Protein AF-Q24G74-F1 (afdb_monomer)

Nearest PDB structures (foldseek):
  7uac-assembly1_H  TM=5.825E-01  e=4.428E-05  Homo sapiens
  6za2-assembly1_A  TM=5.708E-01  e=9.967E-05  Porphyromonas gingivalis ATCC 332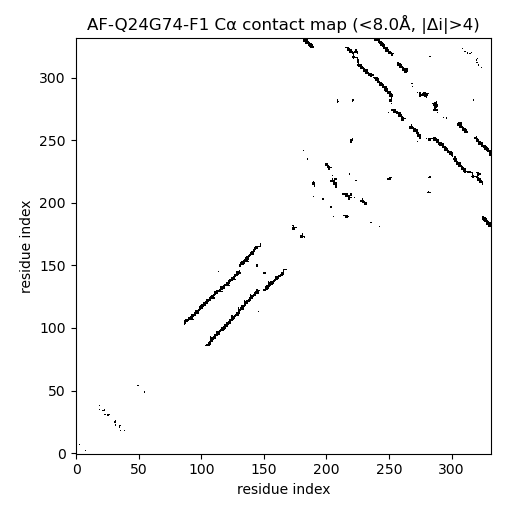77
  6za2-assembly1_B  TM=5.307E-01  e=8.945E-05  Porphyromonas gingivalis ATCC 33277
  3p6b-assembly1_B-2  TM=4.915E-01  e=1.752E-03  Acetivibrio thermocellus
  1yud-assembly5_I  TM=2.437E-01  e=6.033E-01  Shewanella oneidensis MR-1

Structure (mmCIF, N/CA/C/O backbone):
data_AF-Q24G74-F1
#
_entry.id   AF-Q24G74-F1
#
loop_
_atom_site.group_PDB
_atom_site.id
_atom_site.type_symbol
_atom_site.label_atom_id
_atom_site.label_alt_id
_atom_site.label_comp_id
_atom_site.label_asym_id
_atom_site.label_entity_id
_atom_site.label_seq_id
_atom_site.pdbx_PDB_ins_code
_atom_site.Cartn_x
_atom_site.Cartn_y
_atom_site.Cartn_z
_atom_site.occupancy
_atom_site.B_iso_or_equiv
_atom_site.auth_seq_id
_atom_site.auth_comp_id
_atom_site.auth_asym_id
_atom_site.auth_atom_id
_atom_site.pdbx_PDB_model_num
ATOM 1 N N . MET A 1 1 ? -58.619 42.180 44.800 1.00 41.00 1 MET A N 1
ATOM 2 C CA . MET A 1 1 ? -59.204 40.926 45.326 1.00 41.00 1 MET A CA 1
ATOM 3 C C . MET A 1 1 ? -58.459 40.565 46.615 1.00 41.00 1 MET A C 1
ATOM 5 O O . MET A 1 1 ? -57.274 40.269 46.543 1.00 41.00 1 MET A O 1
ATOM 9 N N . LYS A 1 2 ? -59.066 40.722 47.804 1.00 37.75 2 LYS A N 1
ATOM 10 C CA . LYS A 1 2 ? -58.406 40.397 49.087 1.00 37.75 2 LYS A CA 1
ATOM 11 C C . LYS A 1 2 ? -58.448 38.880 49.286 1.00 37.75 2 LYS A C 1
ATOM 13 O O . LYS A 1 2 ? -59.436 38.355 49.786 1.00 37.75 2 LYS A O 1
ATOM 18 N N . ILE A 1 3 ? -57.398 38.179 48.870 1.00 43.03 3 ILE A N 1
ATOM 19 C CA . ILE A 1 3 ? -57.214 36.773 49.238 1.00 43.03 3 ILE A CA 1
ATOM 20 C C . ILE A 1 3 ? -56.900 36.759 50.736 1.00 43.03 3 ILE A C 1
ATOM 22 O O . ILE A 1 3 ? -55.937 37.390 51.173 1.00 43.03 3 ILE A O 1
ATOM 26 N N . SER A 1 4 ? -57.750 36.118 51.542 1.00 52.22 4 SER A N 1
ATOM 27 C CA . SER A 1 4 ? -57.530 36.055 52.989 1.00 52.22 4 SER A CA 1
ATOM 28 C C . SER A 1 4 ? -56.235 35.295 53.279 1.00 52.22 4 SER A C 1
ATOM 30 O O . SER A 1 4 ? -55.914 34.310 52.612 1.00 52.22 4 SER A O 1
ATOM 32 N N . THR A 1 5 ? -55.494 35.720 54.299 1.00 52.84 5 THR A N 1
ATOM 33 C CA . THR A 1 5 ? -54.222 35.111 54.730 1.00 52.84 5 THR A CA 1
ATOM 34 C C . THR A 1 5 ? -54.354 33.602 54.991 1.00 52.84 5 THR A C 1
ATOM 36 O O . THR A 1 5 ? -53.415 32.839 54.780 1.00 52.84 5 THR A O 1
ATOM 39 N N . ILE A 1 6 ? -55.558 33.159 55.369 1.00 50.94 6 ILE A N 1
ATOM 40 C CA . ILE A 1 6 ? -55.930 31.754 55.577 1.00 50.94 6 ILE A CA 1
ATOM 41 C C . ILE A 1 6 ? -55.891 30.955 54.263 1.00 50.94 6 ILE A C 1
ATOM 43 O O . ILE A 1 6 ? -55.505 29.789 54.259 1.00 50.94 6 ILE A O 1
ATOM 47 N N . THR A 1 7 ? -56.247 31.573 53.138 1.00 61.41 7 THR A N 1
ATOM 48 C CA . THR A 1 7 ? -56.260 30.922 51.819 1.00 61.41 7 THR A CA 1
ATOM 49 C C . THR A 1 7 ? -54.838 30.661 51.321 1.00 61.41 7 THR A C 1
ATOM 51 O O . THR A 1 7 ? -54.554 29.582 50.812 1.00 61.41 7 THR A O 1
ATOM 54 N N . ILE A 1 8 ? -53.913 31.596 51.557 1.00 60.81 8 ILE A N 1
ATOM 55 C CA . ILE A 1 8 ? -52.496 31.436 51.196 1.00 60.81 8 ILE A CA 1
ATOM 56 C C . ILE A 1 8 ? -51.848 30.331 52.039 1.00 60.81 8 ILE A C 1
ATOM 58 O O . ILE A 1 8 ? -51.192 29.450 51.491 1.00 60.81 8 ILE A O 1
ATOM 62 N N . ALA A 1 9 ? -52.094 30.308 53.354 1.00 59.25 9 ALA A N 1
ATOM 63 C CA . ALA A 1 9 ? -51.579 29.252 54.228 1.00 59.25 9 ALA A CA 1
ATOM 64 C C . ALA A 1 9 ? -52.077 27.854 53.813 1.00 59.25 9 ALA A C 1
ATOM 66 O O . ALA A 1 9 ? -51.295 26.906 53.777 1.00 59.25 9 ALA A O 1
ATOM 67 N N . LYS A 1 10 ? -53.354 27.731 53.421 1.00 63.25 10 LYS A N 1
ATOM 68 C CA . LYS A 1 10 ? -53.912 26.474 52.900 1.00 63.25 10 LYS A CA 1
ATOM 69 C C . LYS A 1 10 ? -53.259 26.042 51.583 1.00 63.25 10 LYS A C 1
ATOM 71 O O . LYS A 1 10 ? -52.974 24.860 51.432 1.00 63.25 10 LYS A O 1
ATOM 76 N N . ILE A 1 11 ? -52.966 26.974 50.673 1.00 67.88 11 ILE A N 1
ATOM 77 C CA . ILE A 1 11 ? -52.260 26.683 49.411 1.00 67.88 11 ILE A CA 1
ATOM 78 C C . ILE A 1 11 ? -50.831 26.186 49.678 1.00 67.88 11 ILE A C 1
ATOM 80 O O . ILE A 1 11 ? -50.402 25.214 49.061 1.00 67.88 11 ILE A O 1
ATOM 84 N N . PHE A 1 12 ? -50.115 26.784 50.636 1.00 68.31 12 PHE A N 1
ATOM 85 C CA . PHE A 1 12 ? -48.771 26.332 51.017 1.00 68.31 12 PHE A CA 1
ATOM 86 C C . PHE A 1 12 ? -48.769 24.925 51.623 1.00 68.31 12 PHE A C 1
ATOM 88 O O . PHE A 1 12 ? -47.923 24.108 51.263 1.00 68.31 12 PHE A O 1
ATOM 95 N N . VAL A 1 13 ? -49.733 24.618 52.496 1.00 67.19 13 VAL A N 1
ATOM 96 C CA . VAL A 1 13 ? -49.888 23.269 53.062 1.00 67.19 13 VAL A CA 1
ATOM 97 C C . VAL A 1 13 ? -50.219 22.255 51.962 1.00 67.19 13 VAL A C 1
ATOM 99 O O . VAL A 1 13 ? -49.629 21.178 51.931 1.00 67.19 13 VAL A O 1
ATOM 102 N N . LEU A 1 14 ? -51.089 22.616 51.012 1.00 62.00 14 LEU A N 1
ATOM 103 C CA . LEU A 1 14 ? -51.445 21.753 49.884 1.00 62.00 14 LEU A CA 1
ATOM 104 C C . LEU A 1 14 ? -50.245 21.477 48.961 1.00 62.00 14 LEU A C 1
ATOM 106 O O . LEU A 1 14 ? -50.027 20.337 48.560 1.00 62.00 14 LEU A O 1
ATOM 110 N N . LEU A 1 15 ? -49.434 22.498 48.664 1.00 67.44 15 LEU A N 1
ATOM 111 C CA . LEU A 1 15 ? -48.213 22.365 47.861 1.00 67.44 15 LEU A CA 1
ATOM 112 C C . LEU A 1 15 ? -47.154 21.506 48.563 1.00 67.44 15 LEU A C 1
ATOM 114 O O . LEU A 1 15 ? -46.528 20.667 47.919 1.00 67.44 15 LEU A O 1
ATOM 118 N N . ALA A 1 16 ? -46.989 21.652 49.880 1.00 66.44 16 ALA A N 1
ATOM 119 C CA . ALA A 1 16 ? -46.079 20.812 50.659 1.00 66.44 16 ALA A CA 1
ATOM 120 C C . ALA A 1 16 ? -46.517 19.333 50.655 1.00 66.44 16 ALA A C 1
ATOM 122 O O . ALA A 1 16 ? -45.689 18.446 50.445 1.00 66.44 16 ALA A O 1
ATOM 123 N N . LEU A 1 17 ? -47.821 19.067 50.798 1.00 59.88 17 LEU A N 1
ATOM 124 C CA . LEU A 1 17 ? -48.404 17.722 50.693 1.00 59.88 17 LEU A CA 1
ATOM 125 C C . LEU A 1 17 ? -48.253 17.121 49.284 1.00 59.88 17 LEU A C 1
ATOM 127 O O . LEU A 1 17 ? -47.935 15.937 49.149 1.00 59.88 17 LEU A O 1
ATOM 131 N N . LEU A 1 18 ? -48.414 17.925 48.230 1.00 58.16 18 LEU A N 1
ATOM 132 C CA . LEU A 1 18 ? -48.197 17.503 46.839 1.00 58.16 18 LEU A CA 1
ATOM 133 C C . LEU A 1 18 ? -46.723 17.191 46.542 1.00 58.16 18 LEU A C 1
ATOM 135 O O . LEU A 1 18 ? -46.426 16.250 45.806 1.00 58.16 18 LEU A O 1
ATOM 139 N N . CYS A 1 19 ? -45.786 17.932 47.136 1.00 62.97 19 CYS A N 1
ATOM 140 C CA . CYS A 1 19 ? -44.362 17.607 47.054 1.00 62.97 19 CYS A CA 1
ATOM 141 C C . CYS A 1 19 ? -44.048 16.289 47.776 1.00 62.97 19 CYS A C 1
ATOM 143 O O . CYS A 1 19 ? -43.330 15.450 47.235 1.00 62.97 19 CYS A O 1
ATOM 145 N N . PHE A 1 20 ? -44.620 16.066 48.963 1.00 58.34 20 PHE A N 1
ATOM 146 C CA . PHE A 1 20 ? -44.353 14.863 49.757 1.00 58.34 20 PHE A CA 1
ATOM 147 C C . PHE A 1 20 ? -44.894 13.584 49.095 1.00 58.34 20 PHE A C 1
ATOM 149 O O . PHE A 1 20 ? -44.197 12.571 49.010 1.00 58.34 20 PHE A O 1
ATOM 156 N N . THR A 1 21 ? -46.110 13.641 48.547 1.00 57.66 21 THR A N 1
ATOM 157 C CA . THR A 1 21 ? -46.748 12.512 47.844 1.00 57.66 21 THR A CA 1
ATOM 158 C C . THR A 1 21 ? -46.028 12.149 46.541 1.00 57.66 21 THR A C 1
ATOM 160 O O . THR A 1 21 ? -45.791 10.970 46.275 1.00 57.66 21 THR A O 1
ATOM 163 N N . ASN A 1 22 ? -45.572 13.141 45.768 1.00 56.34 22 ASN A N 1
ATOM 164 C CA . ASN A 1 22 ? -44.796 12.899 44.545 1.00 56.34 22 ASN A CA 1
ATOM 165 C C . ASN A 1 22 ? -43.424 12.256 44.801 1.00 56.34 22 ASN A C 1
ATOM 167 O O . ASN A 1 22 ? -42.925 11.510 43.952 1.00 56.34 22 ASN A O 1
ATOM 171 N N . VAL A 1 23 ? -42.819 12.520 45.962 1.00 58.00 23 VAL A N 1
ATOM 172 C CA . VAL A 1 23 ? -41.551 11.904 46.380 1.00 58.00 23 VAL A CA 1
ATOM 173 C C . VAL A 1 23 ? -41.766 10.458 46.835 1.00 58.00 23 VAL A C 1
ATOM 175 O O . VAL A 1 23 ? -40.945 9.593 46.529 1.00 58.00 23 VAL A O 1
ATOM 178 N N . GLN A 1 24 ? -42.880 10.146 47.504 1.00 55.91 24 GLN A N 1
ATOM 179 C CA . GLN A 1 24 ? -43.191 8.765 47.893 1.00 55.91 24 GLN A CA 1
ATOM 180 C C . GLN A 1 24 ? -43.504 7.853 46.694 1.00 55.91 24 GLN A C 1
ATOM 182 O O . GLN A 1 24 ? -43.168 6.672 46.741 1.00 55.91 24 GLN A O 1
ATOM 187 N N . ALA A 1 25 ? -44.045 8.398 45.599 1.00 51.50 25 ALA A N 1
ATOM 188 C CA . ALA A 1 25 ? -44.417 7.641 44.399 1.00 51.50 25 ALA A CA 1
ATOM 189 C C . ALA A 1 25 ? -43.244 7.228 43.478 1.00 51.50 25 ALA A C 1
ATOM 191 O O . ALA A 1 25 ? -43.459 6.549 42.475 1.00 51.50 25 ALA A O 1
ATOM 192 N N . ALA A 1 26 ? -42.002 7.643 43.750 1.00 61.38 26 ALA A N 1
ATOM 193 C CA . ALA A 1 26 ? -40.854 7.266 42.920 1.00 61.38 26 ALA A CA 1
ATOM 194 C C . ALA A 1 26 ? -40.267 5.903 43.329 1.00 61.38 26 ALA A C 1
ATOM 196 O O . ALA A 1 26 ? -39.992 5.655 44.503 1.00 61.38 26 ALA A O 1
ATOM 197 N N . GLN A 1 27 ? -40.040 5.034 42.339 1.00 46.53 27 GLN A N 1
ATOM 198 C CA . GLN A 1 27 ? -39.673 3.629 42.551 1.00 46.53 27 GLN A CA 1
ATOM 199 C C . GLN A 1 27 ? -38.180 3.407 42.838 1.00 46.53 27 GLN A C 1
ATOM 201 O O . GLN A 1 27 ? -37.820 2.346 43.340 1.00 46.53 27 GLN A O 1
ATOM 206 N N . ASN A 1 28 ? -37.303 4.391 42.582 1.00 57.53 28 ASN A N 1
ATOM 207 C CA . ASN A 1 28 ? -35.888 4.290 42.954 1.00 57.53 28 ASN A CA 1
ATOM 208 C C . ASN A 1 28 ? -35.321 5.572 43.610 1.00 57.53 28 ASN A C 1
ATOM 210 O O . ASN A 1 28 ? -35.870 6.665 43.422 1.00 57.53 28 ASN A O 1
ATOM 214 N N . PRO A 1 29 ? -34.204 5.460 44.359 1.00 50.78 29 PRO A N 1
ATOM 215 C CA . PRO A 1 29 ? -33.606 6.578 45.096 1.00 50.78 29 PRO A CA 1
ATOM 216 C C . PRO A 1 29 ? -33.174 7.763 44.216 1.00 50.78 29 PRO A C 1
ATOM 218 O O . PRO A 1 29 ? -33.344 8.916 44.605 1.00 50.78 29 PRO A O 1
ATOM 221 N N . SER A 1 30 ? -32.667 7.507 43.007 1.00 47.16 30 SER A N 1
ATOM 222 C CA . SER A 1 30 ? -32.235 8.552 42.067 1.00 47.16 30 SER A CA 1
ATOM 223 C C . SER A 1 30 ? -33.418 9.348 41.502 1.00 47.16 30 SER A C 1
ATOM 225 O O . SER A 1 30 ? -33.344 10.568 41.371 1.00 47.16 30 SER A O 1
ATOM 227 N N . GLN A 1 31 ? -34.544 8.686 41.222 1.00 53.19 31 GLN A N 1
ATOM 228 C CA . GLN A 1 31 ? -35.784 9.346 40.809 1.00 53.19 31 GLN A CA 1
ATOM 229 C C . GLN A 1 31 ? -36.401 10.165 41.950 1.00 53.19 31 GLN A C 1
ATOM 231 O O . GLN A 1 31 ? -36.915 11.254 41.689 1.00 53.19 31 GLN A O 1
ATOM 236 N N . LYS A 1 32 ? -36.312 9.689 43.204 1.00 56.53 32 LYS A N 1
ATOM 237 C CA . LYS A 1 32 ? -36.714 10.465 44.392 1.00 56.53 32 LYS A CA 1
ATOM 238 C C . LYS A 1 32 ? -35.914 11.762 44.506 1.00 56.53 32 LYS A C 1
ATOM 240 O O . LYS A 1 32 ? -36.516 12.819 44.652 1.00 56.53 32 LYS A O 1
ATOM 245 N N . LEU A 1 33 ? -34.589 11.691 44.361 1.00 52.56 33 LEU A N 1
ATOM 246 C CA . LEU A 1 33 ? -33.685 12.847 44.421 1.00 52.56 33 LEU A CA 1
ATOM 247 C C . LEU A 1 33 ? -33.948 13.876 43.313 1.00 52.56 33 LEU A C 1
ATOM 249 O O . LEU A 1 33 ? -34.069 15.067 43.598 1.00 52.56 33 LEU A O 1
ATOM 253 N N . ASN A 1 34 ? -34.109 13.432 42.063 1.00 56.09 34 ASN A N 1
ATOM 254 C CA . ASN A 1 34 ? -34.370 14.343 40.944 1.00 56.09 34 ASN A CA 1
ATOM 255 C C . ASN A 1 34 ? -35.741 15.028 41.058 1.00 56.09 34 ASN A C 1
ATOM 257 O O . ASN A 1 34 ? -35.843 16.235 40.831 1.00 56.09 34 ASN A O 1
ATOM 261 N N . LYS A 1 35 ? -36.788 14.290 41.462 1.00 63.91 35 LYS A N 1
ATOM 262 C CA . LYS A 1 35 ? -38.117 14.877 41.707 1.00 63.91 35 LYS A CA 1
ATOM 263 C C . LYS A 1 35 ? -38.095 15.853 42.884 1.00 63.91 35 LYS A C 1
ATOM 265 O O . LYS A 1 35 ? -38.650 16.942 42.768 1.00 63.91 35 LYS A O 1
ATOM 270 N N . LEU A 1 36 ? -37.401 15.510 43.970 1.00 63.53 36 LEU A N 1
ATOM 271 C CA . LEU A 1 36 ? -37.249 16.379 45.137 1.00 63.53 36 LEU A CA 1
ATOM 272 C C . LEU A 1 36 ? -36.523 17.687 44.773 1.00 63.53 36 LEU A C 1
ATOM 274 O O . LEU A 1 36 ? -36.990 18.764 45.133 1.00 63.53 36 LEU A O 1
ATOM 278 N N . SER A 1 37 ? -35.443 17.615 43.986 1.00 65.75 37 SER A N 1
ATOM 279 C CA . SER A 1 37 ? -34.700 18.797 43.520 1.00 65.75 37 SER A CA 1
ATOM 280 C C . SER A 1 37 ? -35.557 19.731 42.655 1.00 65.75 37 SER A C 1
ATOM 282 O O . SER A 1 37 ? -35.556 20.947 42.863 1.00 65.75 37 SER A O 1
ATOM 284 N N . GLY A 1 38 ? -36.336 19.174 41.719 1.00 68.06 38 GLY A N 1
ATOM 285 C CA . GLY A 1 38 ? -37.254 19.949 40.878 1.00 68.06 38 GLY A CA 1
ATOM 286 C C . GLY A 1 38 ? -38.351 20.644 41.689 1.00 68.06 38 GLY A C 1
ATOM 287 O O . GLY A 1 38 ? -38.583 21.842 41.523 1.00 68.06 38 GLY A O 1
ATOM 288 N N . SER A 1 39 ? -38.971 19.918 42.623 1.00 67.19 39 SER A N 1
ATOM 289 C CA . SER A 1 39 ? -40.001 20.454 43.517 1.00 67.19 39 SER A CA 1
ATOM 290 C C . SER A 1 39 ? -39.470 21.556 44.440 1.00 67.19 39 SER A C 1
ATOM 292 O O . SER A 1 39 ? -40.145 22.568 44.620 1.00 67.19 39 SER A O 1
ATOM 294 N N . ILE A 1 40 ? -38.252 21.413 44.975 1.00 67.00 40 ILE A N 1
ATOM 295 C CA . ILE A 1 40 ? -37.616 22.438 45.819 1.00 67.00 40 ILE A CA 1
ATOM 296 C C . ILE A 1 40 ? -37.324 23.711 45.014 1.00 67.00 40 ILE A C 1
ATOM 298 O O . ILE A 1 40 ? -37.613 24.809 45.490 1.00 67.00 40 ILE A O 1
ATOM 302 N N . LYS A 1 41 ? -36.811 23.590 43.780 1.00 69.81 41 LYS A N 1
ATOM 303 C CA . LYS A 1 41 ? -36.561 24.752 42.906 1.00 69.81 41 LYS A CA 1
ATOM 304 C C . LYS A 1 41 ? -37.850 25.500 42.564 1.00 69.81 41 LYS A C 1
ATOM 306 O O . LYS A 1 41 ? -37.879 26.724 42.658 1.00 69.81 41 LYS A O 1
ATOM 311 N N . ALA A 1 42 ? -38.920 24.779 42.225 1.00 67.25 42 ALA A N 1
ATOM 312 C CA . ALA A 1 42 ? -40.220 25.386 41.941 1.00 67.25 42 ALA A CA 1
ATOM 313 C C . ALA A 1 42 ? -40.790 26.114 43.172 1.00 67.25 42 ALA A C 1
ATOM 315 O O . ALA A 1 42 ? -41.265 27.244 43.061 1.00 67.25 42 ALA A O 1
ATOM 316 N N . LEU A 1 43 ? -40.677 25.508 44.359 1.00 68.62 43 LEU A N 1
ATOM 317 C CA . LEU A 1 43 ? -41.127 26.123 45.608 1.00 68.62 43 LEU A CA 1
ATOM 318 C C . LEU A 1 43 ? -40.318 27.386 45.948 1.00 68.62 43 LEU A C 1
ATOM 320 O O . LEU A 1 43 ? -40.891 28.387 46.370 1.00 68.62 43 LEU A O 1
ATOM 324 N N . ALA A 1 44 ? -39.000 27.364 45.728 1.00 66.88 44 ALA A N 1
ATOM 325 C CA . ALA A 1 44 ? -38.124 28.508 45.967 1.00 66.88 44 ALA A CA 1
ATOM 326 C C . ALA A 1 44 ? -38.470 29.708 45.068 1.00 66.88 44 ALA A C 1
ATOM 328 O O . ALA A 1 44 ? -38.476 30.839 45.550 1.00 66.88 44 ALA A O 1
ATOM 329 N N . ILE A 1 45 ? -38.818 29.468 43.797 1.00 69.69 45 ILE A N 1
ATOM 330 C CA . ILE A 1 45 ? -39.269 30.516 42.866 1.00 69.69 45 ILE A CA 1
ATOM 331 C C . ILE A 1 45 ? -40.589 31.128 43.348 1.00 69.69 45 ILE A C 1
ATOM 333 O O . ILE A 1 45 ? -40.680 32.344 43.487 1.00 69.69 45 ILE A O 1
ATOM 337 N N . ILE A 1 46 ? -41.574 30.294 43.702 1.00 66.06 46 ILE A N 1
ATOM 338 C CA . ILE A 1 46 ? -42.882 30.757 44.198 1.00 66.06 46 ILE A CA 1
ATOM 339 C C . ILE A 1 46 ? -42.727 31.585 45.482 1.00 66.06 46 ILE A C 1
ATOM 341 O O . ILE A 1 46 ? -43.377 32.618 45.643 1.00 66.06 46 ILE A O 1
ATOM 345 N N . ILE A 1 47 ? -41.849 31.161 46.398 1.00 67.25 47 ILE A N 1
ATOM 346 C CA . ILE A 1 47 ? -41.561 31.900 47.634 1.00 67.25 47 ILE A CA 1
ATOM 347 C C . ILE A 1 47 ? -40.889 33.242 47.323 1.00 67.25 47 ILE A C 1
ATOM 349 O O . ILE A 1 47 ? -41.243 34.248 47.938 1.00 67.25 47 ILE A O 1
ATOM 353 N N . ASN A 1 48 ? -39.952 33.281 46.373 1.00 67.12 48 ASN A N 1
ATOM 354 C CA . ASN A 1 48 ? -39.253 34.505 45.988 1.00 67.12 48 ASN A CA 1
ATOM 355 C C . ASN A 1 48 ? -40.190 35.517 45.304 1.00 67.12 48 ASN A C 1
ATOM 357 O O . ASN A 1 48 ? -40.166 36.703 45.634 1.00 67.12 48 ASN A O 1
ATOM 361 N N . ASP A 1 49 ? -41.086 35.051 44.433 1.00 64.56 49 ASP A N 1
ATOM 362 C CA . ASP A 1 49 ? -42.107 35.892 43.794 1.00 64.56 49 ASP A CA 1
ATOM 363 C C . ASP A 1 49 ? -43.128 36.419 44.811 1.00 64.56 49 ASP A C 1
ATOM 365 O O . ASP A 1 49 ? -43.470 37.607 44.813 1.00 64.56 49 ASP A O 1
ATOM 369 N N . ALA A 1 50 ? -43.551 35.575 45.760 1.00 61.00 50 ALA A N 1
ATOM 370 C CA . ALA A 1 50 ? -44.399 36.001 46.870 1.00 61.00 50 ALA A CA 1
ATOM 371 C C . ALA A 1 50 ? -43.707 37.068 47.739 1.00 61.00 50 ALA A C 1
ATOM 373 O O . ALA A 1 50 ? -44.355 38.029 48.160 1.00 61.00 50 ALA A O 1
ATOM 374 N N . PHE A 1 51 ? -42.392 36.950 47.954 1.00 60.72 51 PHE A N 1
ATOM 375 C CA . PHE A 1 51 ? -41.588 37.920 48.704 1.00 60.72 51 PHE A CA 1
ATOM 376 C C . PHE A 1 51 ? -41.494 39.277 47.989 1.00 60.72 51 PHE A C 1
ATOM 378 O O . PHE A 1 51 ? -41.635 40.326 48.623 1.00 60.72 51 PHE A O 1
ATOM 385 N N . ASN A 1 52 ? -41.327 39.268 46.665 1.00 60.56 52 ASN A N 1
ATOM 386 C CA . ASN A 1 52 ? -41.208 40.483 45.855 1.00 60.56 52 ASN A CA 1
ATOM 387 C C . ASN A 1 52 ? -42.546 41.221 45.668 1.00 60.56 52 ASN A C 1
ATOM 389 O O . ASN A 1 52 ? -42.564 42.440 45.498 1.00 60.56 52 ASN A O 1
ATOM 393 N N . SER A 1 53 ? -43.679 40.524 45.792 1.00 55.66 53 SER A N 1
ATOM 394 C CA . SER A 1 53 ? -45.024 41.097 45.609 1.00 55.66 53 SER A CA 1
ATOM 395 C C . SER A 1 53 ? -45.552 41.990 46.759 1.00 55.66 53 SER A C 1
ATOM 397 O O . SER A 1 53 ? -46.721 42.373 46.756 1.00 55.66 53 SER A O 1
ATOM 399 N N . ARG A 1 54 ? -44.715 42.382 47.737 1.00 52.38 54 ARG A N 1
ATOM 400 C CA . ARG A 1 54 ? -45.071 43.259 48.886 1.00 52.38 54 ARG A CA 1
ATOM 401 C C . ARG A 1 54 ? -46.327 42.821 49.663 1.00 52.38 54 ARG A C 1
ATOM 403 O O . ARG A 1 54 ? -47.074 43.657 50.180 1.00 52.38 54 ARG A O 1
ATOM 410 N N . VAL A 1 55 ? -46.555 41.518 49.828 1.00 56.09 55 VAL A N 1
ATOM 411 C CA . VAL A 1 55 ? -47.564 41.040 50.784 1.00 56.09 55 VAL A CA 1
ATOM 412 C C . VAL A 1 55 ? -47.056 41.341 52.198 1.00 56.09 55 VAL A C 1
ATOM 414 O O . VAL A 1 55 ? -46.059 40.774 52.642 1.00 56.09 55 VAL A O 1
ATOM 417 N N . LYS A 1 56 ? -47.733 42.244 52.924 1.00 55.59 56 LYS A N 1
ATOM 418 C CA . LYS A 1 56 ? -47.497 42.492 54.359 1.00 55.59 56 LYS A CA 1
ATOM 419 C C . LYS A 1 56 ? -47.884 41.242 55.161 1.00 55.59 56 LYS A C 1
ATOM 421 O O . LYS A 1 56 ? -48.970 41.160 55.727 1.00 55.59 56 LYS A O 1
ATOM 426 N N . LEU A 1 57 ? -47.002 40.248 55.195 1.00 54.53 57 LEU A N 1
ATOM 427 C CA . LEU A 1 57 ? -47.113 39.096 56.081 1.00 54.53 57 LEU A CA 1
ATOM 428 C C . LEU A 1 57 ? -46.833 39.577 57.508 1.00 54.53 57 LEU A C 1
ATOM 430 O O . LEU A 1 57 ? -45.687 39.739 57.914 1.00 54.53 57 LEU A O 1
ATOM 434 N N . GLY A 1 58 ? -47.900 39.841 58.262 1.00 51.00 58 GLY A N 1
ATOM 435 C CA . GLY A 1 58 ? -47.864 40.373 59.629 1.00 51.00 58 GLY A CA 1
ATOM 436 C C . GLY A 1 58 ? -47.312 39.423 60.695 1.00 51.00 58 GLY A C 1
ATOM 437 O O . GLY A 1 58 ? -47.659 39.574 61.859 1.00 51.00 58 GLY A O 1
ATOM 438 N N . ASN A 1 59 ? -46.485 38.436 60.340 1.00 58.47 59 ASN A N 1
ATOM 439 C CA . ASN A 1 59 ? -45.920 37.514 61.318 1.00 58.47 59 ASN A CA 1
ATOM 440 C C . ASN A 1 59 ? -44.436 37.235 61.043 1.00 58.47 59 ASN A C 1
ATOM 442 O O . ASN A 1 59 ? -44.049 36.241 60.426 1.00 58.47 59 ASN A O 1
ATOM 446 N N . LEU A 1 60 ? -43.600 38.166 61.509 1.00 62.50 60 LEU A N 1
ATOM 447 C CA . LEU A 1 60 ? -42.142 38.166 61.357 1.00 62.50 60 LEU A CA 1
ATOM 448 C C . LEU A 1 60 ? -41.482 36.895 61.932 1.00 62.50 60 LEU A C 1
ATOM 450 O O . LEU A 1 60 ? -40.418 36.488 61.465 1.00 62.50 60 LEU A O 1
ATOM 454 N N . ALA A 1 61 ? -42.115 36.248 62.918 1.00 65.81 61 ALA A N 1
ATOM 455 C CA . ALA A 1 61 ? -41.624 35.021 63.542 1.00 65.81 61 ALA A CA 1
ATOM 456 C C . ALA A 1 61 ? -41.667 33.818 62.583 1.00 65.81 61 ALA A C 1
ATOM 458 O O . ALA A 1 61 ? -40.675 33.106 62.440 1.00 65.81 61 ALA A O 1
ATOM 459 N N . ILE A 1 62 ? -42.773 33.651 61.849 1.00 63.66 62 ILE A N 1
ATOM 460 C CA . ILE A 1 62 ? -42.939 32.563 60.872 1.00 63.66 62 ILE A CA 1
ATOM 461 C C . ILE A 1 62 ? -41.932 32.719 59.725 1.00 63.66 62 ILE A C 1
ATOM 463 O O . ILE A 1 62 ? -41.328 31.745 59.279 1.00 63.66 62 ILE A O 1
ATOM 467 N N . LEU A 1 63 ? -41.679 33.960 59.296 1.00 62.19 63 LEU A N 1
ATOM 468 C CA . LEU A 1 63 ? -40.705 34.255 58.244 1.00 62.19 63 LEU A CA 1
ATOM 469 C C . LEU A 1 63 ? -39.269 33.889 58.654 1.00 62.19 63 LEU A C 1
ATOM 471 O O . LEU A 1 63 ? -38.507 33.362 57.843 1.00 62.19 63 LEU A O 1
ATOM 475 N N . LYS A 1 64 ? -38.892 34.166 59.909 1.00 72.19 64 LYS A N 1
ATOM 476 C CA . LYS A 1 64 ? -37.574 33.799 60.449 1.00 72.19 64 LYS A CA 1
ATOM 477 C C . LYS A 1 64 ? -37.416 32.281 60.552 1.00 72.19 64 LYS A C 1
ATOM 479 O O . LYS A 1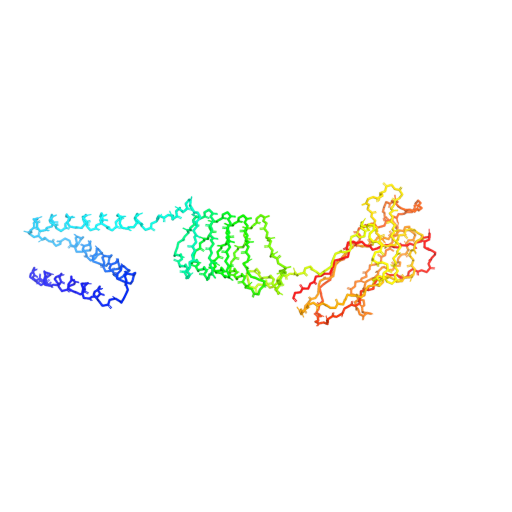 64 ? -36.362 31.768 60.186 1.00 72.19 64 LYS A O 1
ATOM 484 N N . GLN A 1 65 ? -38.464 31.573 60.977 1.00 70.31 65 GLN A N 1
ATOM 485 C CA . GLN A 1 65 ? -38.465 30.110 61.060 1.00 70.31 65 GLN A CA 1
ATOM 486 C C . GLN A 1 65 ? -38.291 29.461 59.679 1.00 70.31 65 GLN A C 1
ATOM 488 O O . GLN A 1 65 ? -37.434 28.598 59.511 1.00 70.31 65 GLN A O 1
ATOM 493 N N . LEU A 1 66 ? -39.037 29.930 58.673 1.00 66.62 66 LEU A N 1
ATOM 494 C CA . LEU A 1 66 ? -38.945 29.413 57.305 1.00 66.62 66 LEU A CA 1
ATOM 495 C C . LEU A 1 66 ? -37.582 29.691 56.667 1.00 66.62 66 LEU A C 1
ATOM 497 O O . LEU A 1 66 ? -37.029 28.813 56.012 1.00 66.62 66 LEU A O 1
ATOM 501 N N . LYS A 1 67 ? -37.001 30.881 56.887 1.00 71.38 67 LYS A N 1
ATOM 502 C CA . LYS A 1 67 ? -35.635 31.178 56.426 1.00 71.38 67 LYS A CA 1
ATOM 503 C C . LYS A 1 67 ? -34.604 30.241 57.054 1.00 71.38 67 LYS A C 1
ATOM 505 O O . LYS A 1 67 ? -33.711 29.792 56.347 1.00 71.38 67 LYS A O 1
ATOM 510 N N . LYS A 1 68 ? -34.738 29.930 58.348 1.00 74.75 68 LYS A N 1
ATOM 511 C CA . LYS A 1 68 ? -33.846 28.991 59.040 1.00 74.75 68 LYS A CA 1
ATOM 512 C C . LYS A 1 68 ? -33.940 27.584 58.436 1.00 74.75 68 LYS A C 1
ATOM 514 O O . LYS A 1 68 ? -32.916 27.031 58.056 1.00 74.75 68 LYS A O 1
ATOM 519 N N . GLN A 1 69 ? -35.155 27.071 58.243 1.00 69.12 69 GLN A N 1
ATOM 520 C CA . GLN A 1 69 ? -35.374 25.756 57.628 1.00 69.12 69 GLN A CA 1
ATOM 521 C C . GLN A 1 69 ? -34.872 25.690 56.176 1.00 69.12 69 GLN A C 1
ATOM 523 O O . GLN A 1 69 ? -34.306 24.686 55.764 1.00 69.12 69 GLN A O 1
ATOM 528 N N . LEU A 1 70 ? -35.015 26.770 55.397 1.00 63.25 70 LEU A N 1
ATOM 529 C CA . LEU A 1 70 ? -34.469 26.858 54.035 1.00 63.25 70 LEU A CA 1
ATOM 530 C C . LEU A 1 70 ? -32.935 26.810 54.000 1.00 63.25 70 LEU A C 1
ATOM 532 O O . LEU A 1 70 ? -32.372 26.234 53.072 1.00 63.25 70 LEU A O 1
ATOM 536 N N . VAL A 1 71 ? -32.261 27.408 54.987 1.00 70.38 71 VAL A N 1
ATOM 537 C CA . VAL A 1 71 ? -30.796 27.344 55.108 1.00 70.38 71 VAL A CA 1
ATOM 538 C C . VAL A 1 71 ? -30.344 25.932 55.484 1.00 70.38 71 VAL A C 1
ATOM 540 O O . VAL A 1 71 ? -29.416 25.427 54.861 1.00 70.38 71 VAL A O 1
ATOM 543 N N . GLU A 1 72 ? -31.032 25.276 56.422 1.00 66.62 72 GLU A N 1
ATOM 544 C CA . GLU A 1 72 ? -30.750 23.887 56.824 1.00 66.62 72 GLU A CA 1
ATOM 545 C C . GLU A 1 72 ? -30.933 22.913 55.641 1.00 66.62 72 GLU A C 1
ATOM 547 O O . GLU A 1 72 ? -30.025 22.145 55.331 1.00 66.62 72 GLU A O 1
ATOM 552 N N . ILE A 1 73 ? -32.031 23.035 54.882 1.00 60.78 73 ILE A N 1
ATOM 553 C CA . ILE A 1 73 ? -32.281 22.224 53.673 1.00 60.78 73 ILE A CA 1
ATOM 554 C C . ILE A 1 73 ? -31.213 22.468 52.596 1.00 60.78 73 ILE A C 1
ATOM 556 O O . ILE A 1 73 ? -30.808 21.540 51.894 1.00 60.78 73 ILE A O 1
ATOM 560 N N . ARG A 1 74 ? -30.740 23.712 52.443 1.00 57.72 74 ARG A N 1
ATOM 561 C CA . ARG A 1 74 ? -29.682 24.037 51.477 1.00 57.72 74 ARG A CA 1
ATOM 562 C C . ARG A 1 74 ? -28.342 23.427 51.889 1.00 57.72 74 ARG A C 1
ATOM 564 O O . ARG A 1 74 ? -27.674 22.857 51.040 1.00 57.72 74 ARG A O 1
ATOM 571 N N . GLN A 1 75 ? -27.992 23.467 53.173 1.00 62.47 75 GLN A N 1
ATOM 572 C CA . GLN A 1 75 ? -26.774 22.839 53.698 1.00 62.47 75 GLN A CA 1
ATOM 573 C C . GLN A 1 75 ? -26.809 21.306 53.590 1.00 62.47 75 GLN A C 1
ATOM 575 O O . GLN A 1 75 ? -25.800 20.692 53.239 1.00 62.47 75 GLN A O 1
ATOM 580 N N . GLU A 1 76 ? -27.962 20.671 53.808 1.00 53.66 76 GLU A N 1
ATOM 581 C CA . GLU A 1 76 ? -28.134 19.230 53.568 1.00 53.66 76 GLU A CA 1
ATOM 582 C C . GLU A 1 76 ? -28.066 18.876 52.071 1.00 53.66 76 GLU A C 1
ATOM 584 O O . GLU A 1 76 ? -27.465 17.869 51.699 1.00 53.66 76 GLU A O 1
ATOM 589 N N . SER A 1 77 ? -28.613 19.719 51.187 1.00 51.91 77 SER A N 1
ATOM 590 C CA . SER A 1 77 ? -28.490 19.560 49.728 1.00 51.91 77 SER A CA 1
ATOM 591 C C . SER A 1 77 ? -27.047 19.737 49.243 1.00 51.91 77 SER A C 1
ATOM 593 O O . SER A 1 77 ? -26.583 18.973 48.400 1.00 51.91 77 SER A O 1
ATOM 595 N N . ASP A 1 78 ? -26.333 20.734 49.760 1.00 46.62 78 ASP A N 1
ATOM 596 C CA . ASP A 1 78 ? -24.960 21.029 49.348 1.00 46.62 78 ASP A CA 1
ATOM 597 C C . ASP A 1 78 ? -24.003 19.943 49.870 1.00 46.62 78 ASP A C 1
ATOM 599 O O . ASP A 1 78 ? -23.200 19.421 49.101 1.00 46.62 78 ASP A O 1
ATOM 603 N N . SER A 1 79 ? -24.171 19.475 51.114 1.00 46.78 79 SER A N 1
ATOM 604 C CA . SER A 1 79 ? -23.394 18.344 51.654 1.00 46.78 79 SER A CA 1
ATOM 605 C C . SER A 1 79 ? -23.679 17.011 50.945 1.00 46.78 79 SER A C 1
ATOM 607 O O . SER A 1 79 ? -22.770 16.197 50.765 1.00 46.78 79 SER A O 1
ATOM 609 N N . SER A 1 80 ? -24.908 16.785 50.466 1.00 43.91 80 SER A N 1
ATOM 610 C CA . SER A 1 80 ? -25.245 15.598 49.666 1.00 43.91 80 SER A CA 1
ATOM 611 C C . SER A 1 80 ? -24.773 15.685 48.205 1.00 43.91 80 SER A C 1
ATOM 613 O O . SER A 1 80 ? -24.463 14.651 47.608 1.00 43.91 80 SER A O 1
ATOM 615 N N . GLN A 1 81 ? -24.625 16.886 47.633 1.00 41.72 81 GLN A N 1
ATOM 616 C CA . GLN A 1 81 ? -23.972 17.089 46.331 1.00 41.72 81 GLN A CA 1
ATOM 617 C C . GLN A 1 81 ? -22.442 16.989 46.413 1.00 41.72 81 GLN A C 1
ATOM 619 O O . GLN A 1 81 ? -21.825 16.378 45.538 1.00 41.72 81 GLN A O 1
ATOM 624 N N . GLU A 1 82 ? -21.830 17.495 47.483 1.00 39.06 82 GLU A N 1
ATOM 625 C CA . GLU A 1 82 ? -20.388 17.385 47.732 1.00 39.06 82 GLU A CA 1
ATOM 626 C C . GLU A 1 82 ? -19.977 15.930 48.035 1.00 39.06 82 GLU A C 1
ATOM 628 O O . GLU A 1 82 ? -18.932 15.459 47.584 1.00 39.06 82 GLU A O 1
ATOM 633 N N . ALA A 1 83 ? -20.867 15.144 48.655 1.00 40.09 83 ALA A N 1
ATOM 634 C CA . ALA A 1 83 ? -20.716 13.691 48.772 1.00 40.09 83 ALA A CA 1
ATOM 635 C C . ALA A 1 83 ? -20.851 12.942 47.428 1.00 40.09 83 ALA A C 1
ATOM 637 O O . ALA A 1 83 ? -20.350 11.824 47.292 1.00 40.09 83 ALA A O 1
ATOM 638 N N . ALA A 1 84 ? -21.495 13.534 46.416 1.00 39.91 84 ALA A N 1
ATOM 639 C CA . ALA A 1 84 ? -21.733 12.882 45.132 1.00 39.91 84 ALA A CA 1
ATOM 640 C C . ALA A 1 84 ? -20.593 13.090 44.121 1.00 39.91 84 ALA A C 1
ATOM 642 O O . ALA A 1 84 ? -20.448 12.267 43.220 1.00 39.91 84 ALA A O 1
ATOM 643 N N . ALA A 1 85 ? -19.769 14.135 44.224 1.00 35.59 85 ALA A N 1
ATOM 644 C CA . ALA A 1 85 ? -18.649 14.395 43.302 1.00 35.59 85 ALA A CA 1
ATOM 645 C C . ALA A 1 85 ? -17.322 13.749 43.747 1.00 35.59 85 ALA A C 1
ATOM 647 O O . ALA A 1 85 ? -16.236 14.225 43.419 1.00 35.59 85 ALA A O 1
ATOM 648 N N . LYS A 1 86 ? -17.393 12.654 44.506 1.00 42.94 86 LYS A N 1
ATOM 649 C CA . LYS A 1 86 ? -16.203 11.947 44.967 1.00 42.94 86 LYS A CA 1
ATOM 650 C C . LYS A 1 86 ? -15.736 10.983 43.881 1.00 42.94 86 LYS A C 1
ATOM 652 O O . LYS A 1 86 ? -16.375 9.960 43.645 1.00 42.94 86 LYS A O 1
ATOM 657 N N . ILE A 1 87 ? -14.612 11.305 43.239 1.00 44.47 87 ILE A N 1
ATOM 658 C CA . ILE A 1 87 ? -13.839 10.318 42.476 1.00 44.47 87 ILE A CA 1
ATOM 659 C C . ILE A 1 87 ? -13.581 9.147 43.423 1.00 44.47 87 ILE A C 1
ATOM 661 O O . ILE A 1 87 ? -12.990 9.321 44.496 1.00 44.47 87 ILE A O 1
ATOM 665 N N . ILE A 1 88 ? -14.053 7.961 43.052 1.00 54.88 88 ILE A N 1
ATOM 666 C CA . ILE A 1 88 ? -13.736 6.750 43.797 1.00 54.88 88 ILE A CA 1
ATOM 667 C C . ILE A 1 88 ? -12.291 6.399 43.433 1.00 54.88 88 ILE A C 1
ATOM 669 O O . ILE A 1 88 ? -12.021 5.855 42.365 1.00 54.88 88 ILE A O 1
ATOM 673 N N . ASN A 1 89 ? -11.358 6.778 44.307 1.00 49.88 89 ASN A N 1
ATOM 674 C CA . ASN A 1 89 ? -9.970 6.336 44.233 1.00 49.88 89 ASN A CA 1
ATOM 675 C C . ASN A 1 89 ? -9.865 4.986 44.947 1.00 49.88 89 ASN A C 1
ATOM 677 O O . ASN A 1 89 ? -9.898 4.923 46.179 1.00 49.88 89 ASN A O 1
ATOM 681 N N . MET A 1 90 ? -9.752 3.908 44.174 1.00 61.03 90 MET A N 1
ATOM 682 C CA . MET A 1 90 ? -9.432 2.580 44.694 1.00 61.03 90 MET A CA 1
ATOM 683 C C . MET A 1 90 ? -7.939 2.323 44.485 1.00 61.03 90 MET A C 1
ATOM 685 O O . MET A 1 90 ? -7.507 1.896 43.418 1.00 61.03 90 MET A O 1
ATOM 689 N N . ASN A 1 91 ? -7.149 2.571 45.532 1.00 54.75 91 ASN A N 1
ATOM 690 C CA . ASN A 1 91 ? -5.695 2.334 45.548 1.00 54.75 91 ASN A CA 1
ATOM 691 C C . ASN A 1 91 ? -5.339 0.857 45.826 1.00 54.75 91 ASN A C 1
ATOM 693 O O . ASN A 1 91 ? -4.273 0.560 46.361 1.00 54.75 91 ASN A O 1
ATOM 697 N N . LYS A 1 92 ? -6.271 -0.069 45.583 1.00 62.31 92 LYS A N 1
ATOM 698 C CA . LYS A 1 92 ? -6.084 -1.504 45.802 1.00 62.31 92 LYS A CA 1
ATOM 699 C C . LYS A 1 92 ? -6.630 -2.277 44.615 1.00 62.31 92 LYS A C 1
ATOM 701 O O . LYS A 1 92 ? -7.650 -1.889 44.039 1.00 62.31 92 LYS A O 1
ATOM 706 N N . ASP A 1 93 ? -5.969 -3.387 44.315 1.00 60.72 93 ASP A N 1
ATOM 707 C CA . ASP A 1 93 ? -6.451 -4.385 43.370 1.00 60.72 93 ASP A CA 1
ATOM 708 C C . ASP A 1 93 ? -7.876 -4.784 43.746 1.00 60.72 93 ASP A C 1
ATOM 710 O O . ASP A 1 93 ? -8.156 -5.172 44.885 1.00 60.72 93 ASP A O 1
ATOM 714 N N . THR A 1 94 ? -8.790 -4.643 42.792 1.00 65.19 94 THR A N 1
ATOM 715 C CA . THR A 1 94 ? -10.203 -4.951 43.003 1.00 65.19 94 THR A CA 1
ATOM 716 C C . THR A 1 94 ? -10.563 -6.181 42.185 1.00 65.19 94 THR A C 1
ATOM 718 O O . THR A 1 94 ? -10.566 -6.129 40.954 1.00 65.19 94 THR A O 1
ATOM 721 N N . LEU A 1 95 ? -10.859 -7.287 42.877 1.00 63.19 95 LEU A N 1
ATOM 722 C CA . LEU A 1 95 ? -11.445 -8.481 42.275 1.00 63.19 95 LEU A CA 1
ATOM 723 C C . LEU A 1 95 ? -12.966 -8.334 42.249 1.00 63.19 95 LEU A C 1
ATOM 725 O O . LEU A 1 95 ? -13.595 -8.161 43.293 1.00 63.19 95 LEU A O 1
ATOM 729 N N . ILE A 1 96 ? -13.552 -8.450 41.064 1.00 69.69 96 ILE A N 1
ATOM 730 C CA . ILE A 1 96 ? -14.993 -8.360 40.852 1.00 69.69 96 ILE A CA 1
ATOM 731 C C . ILE A 1 96 ? -15.503 -9.729 40.407 1.00 69.69 96 ILE A C 1
ATOM 733 O O . ILE A 1 96 ? -15.112 -10.252 39.361 1.00 69.69 96 ILE A O 1
ATOM 737 N N . GLN A 1 97 ? -16.366 -10.315 41.235 1.00 59.25 97 GLN A N 1
ATOM 738 C CA . GLN A 1 97 ? -17.130 -11.524 40.934 1.00 59.25 97 GLN A CA 1
ATOM 739 C C . GLN A 1 97 ? -18.569 -11.082 40.633 1.00 59.25 97 GLN A C 1
ATOM 741 O O . GLN A 1 97 ? -19.321 -10.783 41.559 1.00 59.25 97 GLN A O 1
ATOM 746 N N . GLY A 1 98 ? -18.920 -10.950 39.351 1.00 65.69 98 GLY A N 1
ATOM 747 C CA . GLY A 1 98 ? -20.187 -10.376 38.888 1.00 65.69 98 GLY A CA 1
ATOM 748 C C . GLY A 1 98 ? -20.041 -9.015 38.194 1.00 65.69 98 GLY A C 1
ATOM 749 O O . GLY A 1 98 ? -18.970 -8.636 37.728 1.00 65.69 98 GLY A O 1
ATOM 750 N N . GLN A 1 99 ? -21.142 -8.266 38.102 1.00 57.12 99 GLN A N 1
ATOM 751 C CA . GLN A 1 99 ? -21.198 -7.014 37.343 1.00 57.12 99 GLN A CA 1
ATOM 752 C C . GLN A 1 99 ? -20.736 -5.806 38.172 1.00 57.12 99 GLN A C 1
ATOM 754 O O . GLN A 1 99 ? -21.268 -5.541 39.251 1.00 57.12 99 GLN A O 1
ATOM 759 N N . MET A 1 100 ? -19.822 -5.001 37.620 1.00 68.50 100 MET A N 1
ATOM 760 C CA . MET A 1 100 ? -19.532 -3.658 38.136 1.00 68.50 100 MET A CA 1
ATOM 761 C C . MET A 1 100 ? -20.318 -2.621 37.338 1.00 68.50 100 MET A C 1
ATOM 763 O O . MET A 1 100 ? -20.220 -2.589 36.113 1.00 68.50 100 MET A O 1
ATOM 767 N N . ILE A 1 101 ? -21.069 -1.755 38.024 1.00 64.88 101 ILE A N 1
ATOM 768 C CA . ILE A 1 101 ? -21.698 -0.582 37.410 1.00 64.88 101 ILE A CA 1
ATOM 769 C C . ILE A 1 101 ? -21.093 0.662 38.038 1.00 64.88 101 ILE A C 1
ATOM 771 O O . ILE A 1 101 ? -21.378 0.990 39.192 1.00 64.88 101 ILE A O 1
ATOM 775 N N . VAL A 1 102 ? -20.287 1.377 37.265 1.00 66.81 102 VAL A N 1
ATOM 776 C CA . VAL A 1 102 ? -19.691 2.637 37.697 1.00 66.81 102 VAL A CA 1
ATOM 777 C C . VAL A 1 102 ? -20.413 3.779 37.004 1.00 66.81 102 VAL A C 1
ATOM 779 O O . VAL A 1 102 ? -20.394 3.888 35.782 1.00 66.81 102 VAL A O 1
ATOM 782 N N . LYS A 1 103 ? -21.069 4.630 37.796 1.00 61.88 103 LYS A N 1
ATOM 783 C CA . LYS A 1 103 ? -21.878 5.741 37.275 1.00 61.88 103 LYS A CA 1
ATOM 784 C C . LYS A 1 103 ? -21.109 7.050 37.070 1.00 61.88 103 LYS A C 1
ATOM 786 O O . LYS A 1 103 ? -21.717 8.025 36.651 1.00 61.88 103 LYS A O 1
ATOM 791 N N . LYS A 1 104 ? -19.830 7.081 37.450 1.00 66.19 104 LYS A N 1
ATOM 792 C CA . LYS A 1 104 ? -18.958 8.259 37.427 1.00 66.19 104 LYS A CA 1
ATOM 793 C C . LYS A 1 104 ? -17.527 7.892 37.066 1.00 66.19 104 LYS A C 1
ATOM 795 O O . LYS A 1 104 ? -17.148 6.731 37.209 1.00 66.19 104 LYS A O 1
ATOM 800 N N . ASP A 1 105 ? -16.725 8.882 36.703 1.00 58.50 105 ASP A N 1
ATOM 801 C CA . ASP A 1 105 ? -15.276 8.721 36.559 1.00 58.50 105 ASP A CA 1
ATOM 802 C C . ASP A 1 105 ? -14.640 7.960 37.734 1.00 58.50 105 ASP A C 1
ATOM 804 O O . ASP A 1 105 ? -14.830 8.304 38.906 1.00 58.50 105 ASP A O 1
ATOM 808 N N . SER A 1 106 ? -13.865 6.919 37.419 1.00 66.06 106 SER A N 1
ATOM 809 C CA . SER A 1 106 ? -13.196 6.081 38.423 1.00 66.06 106 SER A CA 1
ATOM 810 C C . SER A 1 106 ? -11.720 5.882 38.131 1.00 66.06 106 SER A C 1
ATOM 812 O O . SER A 1 106 ? -11.331 5.610 36.996 1.00 66.06 106 SER A O 1
ATOM 814 N N . LYS A 1 107 ? -10.905 6.001 39.185 1.00 67.19 107 LYS A N 1
ATOM 815 C CA . LYS A 1 107 ? -9.464 5.740 39.169 1.00 67.19 107 LYS A CA 1
ATOM 816 C C . LYS A 1 107 ? -9.187 4.477 39.970 1.00 67.19 107 LYS A C 1
ATOM 818 O O . LYS A 1 107 ? -9.336 4.475 41.193 1.00 67.19 107 LYS A O 1
ATOM 823 N N . ILE A 1 108 ? -8.804 3.410 39.278 1.00 68.56 108 ILE A N 1
ATOM 824 C CA . ILE A 1 108 ? -8.564 2.102 39.889 1.00 68.56 108 ILE A CA 1
ATOM 825 C C . ILE A 1 108 ? -7.215 1.583 39.415 1.00 68.56 108 ILE A C 1
ATOM 827 O O . ILE A 1 108 ? -7.017 1.392 38.218 1.00 68.56 108 ILE A O 1
ATOM 831 N N . ASP A 1 109 ? -6.279 1.343 40.333 1.00 63.12 109 ASP A N 1
ATOM 832 C CA . ASP A 1 109 ? -4.928 0.905 39.961 1.00 63.12 109 ASP A CA 1
ATOM 833 C C . ASP A 1 109 ? -4.954 -0.405 39.156 1.00 63.12 109 ASP A C 1
ATOM 835 O O . ASP A 1 109 ? -4.437 -0.444 38.036 1.00 63.12 109 ASP A O 1
ATOM 839 N N . LYS A 1 110 ? -5.629 -1.436 39.677 1.00 67.38 110 LYS A N 1
ATOM 840 C CA . LYS A 1 110 ? -5.855 -2.709 38.987 1.00 67.38 110 LYS A CA 1
ATOM 841 C C . LYS A 1 110 ? -7.304 -3.168 39.142 1.00 67.38 110 LYS A C 1
ATOM 843 O O . LYS A 1 110 ? -7.797 -3.301 40.264 1.00 67.38 110 LYS A O 1
ATOM 848 N N . VAL A 1 111 ? -7.965 -3.448 38.022 1.00 69.62 111 VAL A N 1
ATOM 849 C CA . VAL A 1 111 ? -9.294 -4.077 37.994 1.00 69.62 111 VAL A CA 1
ATOM 850 C C . VAL A 1 111 ? -9.158 -5.479 37.424 1.00 69.62 111 VAL A C 1
ATOM 852 O O . VAL A 1 111 ? -8.661 -5.634 36.313 1.00 69.62 111 VAL A O 1
ATOM 855 N N . ILE A 1 112 ? -9.615 -6.485 38.168 1.00 65.50 112 ILE A N 1
ATOM 856 C CA . ILE A 1 112 ? -9.750 -7.860 37.681 1.00 65.50 112 ILE A CA 1
ATOM 857 C C . ILE A 1 112 ? -11.225 -8.230 37.803 1.00 65.50 112 ILE A C 1
ATOM 859 O O . ILE A 1 112 ? -11.721 -8.441 38.909 1.00 65.50 112 ILE A O 1
ATOM 863 N N . ALA A 1 113 ? -11.943 -8.296 36.689 1.00 65.06 113 ALA A N 1
ATOM 864 C CA . ALA A 1 113 ? -13.337 -8.716 36.662 1.00 65.06 113 ALA A CA 1
ATOM 865 C C . ALA A 1 113 ? -13.473 -10.033 35.906 1.00 65.06 113 ALA A C 1
ATOM 867 O O . ALA A 1 113 ? -13.061 -10.147 34.758 1.00 65.06 113 ALA A O 1
ATOM 868 N N . LYS A 1 114 ? -14.086 -11.033 36.539 1.00 58.06 114 LYS A N 1
ATOM 869 C CA . LYS A 1 114 ? -14.398 -12.302 35.861 1.00 58.06 114 LYS A CA 1
ATOM 870 C C . LYS A 1 114 ? -15.595 -12.192 34.905 1.00 58.06 114 LYS A C 1
ATOM 872 O O . LYS A 1 114 ? -15.806 -13.087 34.101 1.00 58.06 114 LYS A O 1
ATOM 877 N N . ASP A 1 115 ? -16.337 -11.090 34.994 1.00 62.28 115 ASP A N 1
ATOM 878 C CA . ASP A 1 115 ? -17.553 -10.785 34.238 1.00 62.28 115 ASP A CA 1
ATOM 879 C C . ASP A 1 115 ? -17.502 -9.342 33.678 1.00 62.28 115 ASP A C 1
ATOM 881 O O . ASP A 1 115 ? -16.450 -8.693 33.635 1.00 62.28 115 ASP A O 1
ATOM 885 N N . ASN A 1 116 ? -18.664 -8.830 33.262 1.00 56.56 116 ASN A N 1
ATOM 886 C CA . ASN A 1 116 ? -18.845 -7.528 32.627 1.00 56.56 116 ASN A CA 1
ATOM 887 C C . ASN A 1 116 ? -18.530 -6.335 33.552 1.00 56.56 116 ASN A C 1
ATOM 889 O O . ASN A 1 116 ? -19.103 -6.181 34.637 1.00 56.56 116 ASN A O 1
ATOM 893 N N . ILE A 1 117 ? -17.739 -5.396 33.036 1.00 65.81 117 ILE A N 1
ATOM 894 C CA . ILE A 1 117 ? -17.550 -4.050 33.580 1.00 65.81 117 ILE A CA 1
ATOM 895 C C . ILE A 1 117 ? -18.364 -3.063 32.735 1.00 65.81 117 ILE A C 1
ATOM 897 O O . ILE A 1 117 ? -18.068 -2.853 31.558 1.00 65.81 117 ILE A O 1
ATOM 901 N N . LEU A 1 118 ? -19.378 -2.431 33.334 1.00 64.31 118 LEU A N 1
ATOM 902 C CA . LEU A 1 118 ? -20.116 -1.321 32.727 1.00 64.31 118 LEU A CA 1
ATOM 903 C C . LEU A 1 118 ? -19.750 -0.011 33.424 1.00 64.31 118 LEU A C 1
ATOM 905 O O . LEU A 1 118 ? -20.041 0.188 34.604 1.00 64.31 118 LEU A O 1
ATOM 909 N N . ILE A 1 119 ? -19.159 0.912 32.674 1.00 66.56 119 ILE A N 1
ATOM 910 C CA . ILE A 1 119 ? -18.771 2.234 33.164 1.00 66.56 119 ILE A CA 1
ATOM 911 C C . ILE A 1 119 ? -19.493 3.255 32.301 1.00 66.56 119 ILE A C 1
ATOM 913 O O . ILE A 1 119 ? -19.306 3.306 31.092 1.00 66.56 119 ILE A O 1
ATOM 917 N N . SER A 1 120 ? -20.384 4.036 32.907 1.00 55.94 120 SER A N 1
ATOM 918 C CA . SER A 1 120 ? -21.202 4.993 32.156 1.00 55.94 120 SER A CA 1
ATOM 919 C C . SER A 1 120 ? -20.460 6.279 31.797 1.00 55.94 120 SER A C 1
ATOM 921 O O . SER A 1 120 ? -20.988 7.076 31.029 1.00 55.94 120 SER A O 1
ATOM 923 N N . GLU A 1 121 ? -19.283 6.508 32.382 1.00 64.69 121 GLU A N 1
ATOM 924 C CA . GLU A 1 121 ? -18.425 7.673 32.133 1.00 64.69 121 GLU A CA 1
ATOM 925 C C . GLU A 1 121 ? -17.008 7.205 31.756 1.00 64.69 121 GLU A C 1
ATOM 927 O O . GLU A 1 121 ? -16.884 6.427 30.810 1.00 64.69 121 GLU A O 1
ATOM 932 N N . ASN A 1 122 ? -15.957 7.644 32.464 1.00 54.28 122 ASN A N 1
ATOM 933 C CA . ASN A 1 122 ? -14.570 7.313 32.132 1.00 54.28 122 ASN A CA 1
ATOM 934 C C . ASN A 1 122 ? -13.941 6.316 33.121 1.00 54.28 122 ASN A C 1
ATOM 936 O O . ASN A 1 122 ? -14.086 6.433 34.344 1.00 54.28 122 ASN A O 1
ATOM 940 N N . LEU A 1 123 ? -13.155 5.373 32.595 1.00 67.00 123 LEU A N 1
ATOM 941 C CA . LEU A 1 123 ? -12.276 4.509 33.389 1.00 67.00 123 LEU A CA 1
ATOM 942 C C . LEU A 1 123 ? -10.822 4.953 33.255 1.00 67.00 123 LEU A C 1
ATOM 944 O O . LEU A 1 123 ? -10.271 4.968 32.153 1.00 67.00 123 LEU A O 1
ATOM 948 N N . TYR A 1 124 ? -10.195 5.222 34.397 1.00 64.94 124 TYR A N 1
ATOM 949 C CA . TYR A 1 124 ? -8.764 5.450 34.525 1.00 64.94 124 TYR A CA 1
ATOM 950 C C . TYR A 1 124 ? -8.143 4.284 35.292 1.00 64.94 124 TYR A C 1
ATOM 952 O O . TYR A 1 124 ? -8.400 4.104 36.484 1.00 64.94 124 TYR A O 1
ATOM 960 N N . SER A 1 125 ? -7.316 3.484 34.629 1.00 65.75 125 SER A N 1
ATOM 961 C CA . SER A 1 125 ? -6.688 2.318 35.253 1.00 65.75 125 SER A CA 1
ATOM 962 C C . SER A 1 125 ? -5.286 2.048 34.728 1.00 65.75 125 SER A C 1
ATOM 964 O O . SER A 1 125 ? -4.986 2.294 33.559 1.00 65.75 125 SER A O 1
ATOM 966 N N . LYS A 1 126 ? -4.390 1.541 35.586 1.00 59.94 126 LYS A N 1
ATOM 967 C CA . LYS A 1 126 ? -3.070 1.089 35.117 1.00 59.94 126 LYS A CA 1
ATOM 968 C C . LYS A 1 126 ? -3.201 -0.257 34.404 1.00 59.94 126 LYS A C 1
ATOM 970 O O . LYS A 1 126 ? -2.608 -0.426 33.339 1.00 59.94 126 LYS A O 1
ATOM 975 N N . THR A 1 127 ? -4.003 -1.163 34.958 1.00 57.06 127 THR A N 1
ATOM 976 C CA . THR A 1 127 ? -4.230 -2.505 34.409 1.00 57.06 127 THR A CA 1
ATOM 977 C C . THR A 1 127 ? -5.694 -2.892 34.573 1.00 57.06 127 THR A C 1
ATOM 979 O O . THR A 1 127 ? -6.227 -2.855 35.681 1.00 57.06 127 THR A O 1
ATOM 982 N N . THR A 1 128 ? -6.354 -3.292 33.488 1.00 63.16 128 THR A N 1
ATOM 983 C CA . THR A 1 128 ? -7.704 -3.868 33.544 1.00 63.16 128 THR A CA 1
ATOM 984 C C . THR A 1 128 ? -7.721 -5.222 32.846 1.00 63.16 128 THR A C 1
ATOM 986 O O . THR A 1 128 ? -7.362 -5.326 31.674 1.00 63.16 128 THR A O 1
ATOM 989 N N . GLU A 1 129 ? -8.150 -6.235 33.589 1.00 63.78 129 GLU A N 1
ATOM 990 C CA . GLU A 1 129 ? -8.404 -7.603 33.147 1.00 63.78 129 GLU A CA 1
ATOM 991 C C . GLU A 1 129 ? -9.914 -7.850 33.250 1.00 63.78 129 GLU A C 1
ATOM 993 O O . GLU A 1 129 ? -10.483 -7.758 34.340 1.00 63.78 129 GLU A O 1
ATOM 998 N N . SER A 1 130 ? -10.592 -8.103 32.131 1.00 63.44 130 SER A N 1
ATOM 999 C CA . SER A 1 130 ? -12.032 -8.391 32.126 1.00 63.44 130 SER A CA 1
ATOM 1000 C C . SER A 1 130 ? -12.445 -9.181 30.892 1.00 63.44 130 SER A C 1
ATOM 1002 O O . SER A 1 130 ? -11.798 -9.086 29.852 1.00 63.44 130 SER A O 1
ATOM 1004 N N . THR A 1 131 ? -13.532 -9.943 31.014 1.00 54.81 131 THR A N 1
ATOM 1005 C CA . THR A 1 131 ? -14.195 -10.631 29.896 1.00 54.81 131 THR A CA 1
ATOM 1006 C C . THR A 1 131 ? -14.960 -9.658 28.995 1.00 54.81 131 THR A C 1
ATOM 1008 O O . THR A 1 131 ? -15.061 -9.856 27.790 1.00 54.81 131 THR A O 1
ATOM 1011 N N . ARG A 1 132 ? -15.467 -8.542 29.536 1.00 54.75 132 ARG A N 1
ATOM 1012 C CA . ARG A 1 132 ? -16.104 -7.485 28.741 1.00 54.75 132 ARG A CA 1
ATOM 1013 C C . ARG A 1 132 ? -16.023 -6.147 29.454 1.00 54.75 132 ARG A C 1
ATOM 1015 O O . ARG A 1 132 ? -16.538 -5.987 30.557 1.00 54.75 132 ARG A O 1
ATOM 1022 N N . ILE A 1 133 ? -15.481 -5.146 28.771 1.00 64.56 133 ILE A N 1
ATOM 1023 C CA . ILE A 1 133 ? -15.479 -3.752 29.227 1.00 64.56 133 ILE A CA 1
ATOM 1024 C C . ILE A 1 133 ? -16.376 -2.961 28.286 1.00 64.56 133 ILE A C 1
ATOM 1026 O O . ILE A 1 133 ? -16.169 -3.009 27.078 1.00 64.56 133 ILE A O 1
ATOM 1030 N N . GLN A 1 134 ? -17.347 -2.233 28.833 1.00 61.84 134 GLN A N 1
ATOM 1031 C CA . GLN A 1 134 ? -18.131 -1.242 28.106 1.00 61.84 134 GLN A CA 1
ATOM 1032 C C . GLN A 1 134 ? -17.981 0.110 28.807 1.00 61.84 134 GLN A C 1
ATOM 1034 O O . GLN A 1 134 ? -18.377 0.264 29.962 1.00 61.84 134 GLN A O 1
ATOM 1039 N N . THR A 1 135 ? -17.401 1.076 28.101 1.00 62.69 135 THR A N 1
ATOM 1040 C CA . THR A 1 135 ? -17.173 2.448 28.577 1.00 62.69 135 THR A CA 1
ATOM 1041 C C . THR A 1 135 ? -17.335 3.441 27.429 1.00 62.69 135 THR A C 1
ATOM 1043 O O . THR A 1 135 ? -17.233 3.045 26.261 1.00 62.69 135 THR A O 1
ATOM 1046 N N . ASN A 1 136 ? -17.586 4.712 27.755 1.00 49.50 136 ASN A N 1
ATOM 1047 C CA . ASN A 1 136 ? -17.617 5.786 26.763 1.00 49.50 136 ASN A CA 1
ATOM 1048 C C . ASN A 1 136 ? -16.191 6.122 26.323 1.00 49.50 136 ASN A C 1
ATOM 1050 O O . ASN A 1 136 ? -15.846 5.853 25.182 1.00 49.50 136 ASN A O 1
ATOM 1054 N N . ASP A 1 137 ? -15.327 6.572 27.234 1.00 46.62 137 ASP A N 1
ATOM 1055 C CA . ASP A 1 137 ? -13.892 6.696 26.964 1.00 46.62 137 ASP A CA 1
ATOM 1056 C C . ASP A 1 137 ? -13.089 5.755 27.874 1.00 46.62 137 ASP A C 1
ATOM 1058 O O . ASP A 1 137 ? -13.473 5.471 29.017 1.00 46.62 137 ASP A O 1
ATOM 1062 N N . LEU A 1 138 ? -11.964 5.249 27.358 1.00 63.19 138 LEU A N 1
ATOM 1063 C CA . LEU A 1 138 ? -11.064 4.349 28.081 1.00 63.19 138 LEU A CA 1
ATOM 1064 C C . LEU A 1 138 ? -9.645 4.931 28.113 1.00 63.19 138 LEU A C 1
ATOM 1066 O O . LEU A 1 138 ? -8.970 4.990 27.081 1.00 63.19 138 LEU A O 1
ATOM 1070 N N . TYR A 1 139 ? -9.187 5.331 29.304 1.00 61.28 139 TYR A N 1
ATOM 1071 C CA . TYR A 1 139 ? -7.864 5.920 29.535 1.00 61.28 139 TYR A CA 1
ATOM 1072 C C . TYR A 1 139 ? -7.022 4.995 30.409 1.00 61.28 139 TYR A C 1
ATOM 1074 O O . TYR A 1 139 ? -7.094 5.036 31.638 1.00 61.28 139 TYR A O 1
ATOM 1082 N N . ILE A 1 140 ? -6.206 4.148 29.792 1.00 61.56 140 ILE A N 1
ATOM 1083 C CA . ILE A 1 140 ? -5.497 3.092 30.522 1.00 61.56 140 ILE A CA 1
ATOM 1084 C C . ILE A 1 140 ? -4.108 2.823 29.962 1.00 61.56 140 ILE A C 1
ATOM 1086 O O . ILE A 1 140 ? -3.832 3.055 28.786 1.00 61.56 140 ILE A O 1
ATOM 1090 N N . ASN A 1 141 ? -3.223 2.312 30.820 1.00 51.19 141 ASN A N 1
ATOM 1091 C CA . ASN A 1 141 ? -1.871 1.947 30.395 1.00 51.19 141 ASN A CA 1
ATOM 1092 C C . ASN A 1 141 ? -1.825 0.577 29.699 1.00 51.19 141 ASN A C 1
ATOM 1094 O O . ASN A 1 141 ? -0.989 0.392 28.818 1.00 51.19 141 ASN A O 1
ATOM 1098 N N . SER A 1 142 ? -2.693 -0.364 30.089 1.00 46.81 142 SER A N 1
ATOM 1099 C CA . SER A 1 142 ? -2.760 -1.716 29.518 1.00 46.81 142 SER A CA 1
ATOM 1100 C C . SER A 1 142 ? -4.173 -2.317 29.616 1.00 46.81 142 SER A C 1
ATOM 1102 O O . SER A 1 142 ? -4.839 -2.166 30.644 1.00 46.81 142 SER A O 1
ATOM 1104 N N . ILE A 1 143 ? -4.623 -2.985 28.541 1.00 61.66 143 ILE A N 1
ATOM 1105 C CA . ILE A 1 143 ? -5.833 -3.832 28.501 1.00 61.66 143 ILE A CA 1
ATOM 1106 C C . ILE A 1 143 ? -5.397 -5.271 28.321 1.00 61.66 143 ILE A C 1
ATOM 1108 O O . ILE A 1 143 ? -4.605 -5.542 27.418 1.00 61.66 143 ILE A O 1
ATOM 1112 N N . HIS A 1 144 ? -5.986 -6.173 29.097 1.00 57.38 144 HIS A N 1
ATOM 1113 C CA . HIS A 1 144 ? -5.871 -7.607 28.887 1.00 57.38 144 HIS A CA 1
ATOM 1114 C C . HIS A 1 144 ? -7.275 -8.227 28.837 1.00 57.38 144 HIS A C 1
ATOM 1116 O O . HIS A 1 144 ? -8.069 -8.040 29.760 1.00 57.38 144 HIS A O 1
ATOM 1122 N N . SER A 1 145 ? -7.588 -8.952 27.757 1.00 57.47 145 SER A N 1
ATOM 1123 C CA . SER A 1 145 ? -8.731 -9.877 27.760 1.00 57.47 145 SER A CA 1
ATOM 1124 C C . SER A 1 145 ? -8.312 -11.154 28.483 1.00 57.47 145 SER A C 1
ATOM 1126 O O . SER A 1 145 ? -7.198 -11.634 28.267 1.00 57.47 145 SER A O 1
ATOM 1128 N N . LEU A 1 146 ? -9.178 -11.688 29.345 1.00 56.16 146 LEU A N 1
ATOM 1129 C CA . LEU A 1 146 ? -8.895 -12.918 30.093 1.00 56.16 146 LEU A CA 1
ATOM 1130 C C . LEU A 1 146 ? -9.112 -14.188 29.262 1.00 56.16 146 LEU A C 1
ATOM 1132 O O . LEU A 1 146 ? -8.500 -15.207 29.569 1.00 56.16 146 LEU A O 1
ATOM 1136 N N . ASN A 1 147 ? -9.935 -14.122 28.211 1.00 55.94 147 ASN A N 1
ATOM 1137 C CA . ASN A 1 147 ? -10.194 -15.240 27.306 1.00 55.94 147 ASN A CA 1
ATOM 1138 C C . ASN A 1 147 ? -10.035 -14.809 25.839 1.00 55.94 147 ASN A C 1
ATOM 1140 O O . ASN A 1 147 ? -10.266 -13.650 25.483 1.00 55.94 147 ASN A O 1
ATOM 1144 N N . SER A 1 148 ? -9.658 -15.759 24.985 1.00 55.12 148 SER A N 1
ATOM 1145 C CA . SER A 1 148 ? -9.440 -15.565 23.544 1.00 55.12 148 SER A CA 1
ATOM 1146 C C . SER A 1 148 ? -10.722 -15.317 22.738 1.00 55.12 148 SER A C 1
ATOM 1148 O O . SER A 1 148 ? -10.658 -14.686 21.688 1.00 55.12 148 SER A O 1
ATOM 1150 N N . GLU A 1 149 ? -11.872 -15.776 23.239 1.00 55.09 149 GLU A N 1
ATOM 1151 C CA . GLU A 1 149 ? -13.194 -15.648 22.597 1.00 55.09 149 GLU A CA 1
ATOM 1152 C C . GLU A 1 149 ? -13.968 -14.383 23.026 1.00 55.09 149 GLU A C 1
ATOM 1154 O O . GLU A 1 149 ? -15.054 -14.098 22.521 1.00 55.09 149 GLU A O 1
ATOM 1159 N N . ASP A 1 150 ? -13.424 -13.612 23.969 1.00 55.81 150 ASP A N 1
ATOM 1160 C CA . ASP A 1 150 ? -14.113 -12.490 24.604 1.00 55.81 150 ASP A CA 1
ATOM 1161 C C . ASP A 1 150 ? -13.869 -11.156 23.877 1.00 55.81 150 ASP A C 1
ATOM 1163 O O . ASP A 1 150 ? -12.754 -10.817 23.472 1.00 55.81 150 ASP A O 1
ATOM 1167 N N . SER A 1 151 ? -14.930 -10.355 23.732 1.00 52.59 151 SER A N 1
ATOM 1168 C CA . SER A 1 151 ? -14.893 -9.077 23.014 1.00 52.59 151 SER A CA 1
ATOM 1169 C C . SER A 1 151 ? -14.740 -7.876 23.954 1.00 52.59 151 SER A C 1
ATOM 1171 O O . SER A 1 151 ? -15.590 -7.634 24.817 1.00 52.59 151 SER A O 1
ATOM 1173 N N . ILE A 1 152 ? -13.730 -7.038 23.713 1.00 60.88 152 ILE A N 1
ATOM 1174 C CA . ILE A 1 152 ? -13.632 -5.697 24.307 1.00 60.88 152 ILE A CA 1
ATOM 1175 C C . ILE A 1 152 ? -14.358 -4.709 23.386 1.00 60.88 152 ILE A C 1
ATOM 1177 O O . ILE A 1 152 ? -13.919 -4.467 22.264 1.00 60.88 152 ILE A O 1
ATOM 1181 N N . ILE A 1 153 ? -15.468 -4.128 23.852 1.00 55.19 153 ILE A N 1
ATOM 1182 C CA . ILE A 1 153 ? -16.282 -3.187 23.069 1.00 55.19 153 ILE A CA 1
ATOM 1183 C C . ILE A 1 153 ? -16.141 -1.788 23.670 1.00 55.19 153 ILE A C 1
ATOM 1185 O O . ILE A 1 153 ? -16.720 -1.487 24.712 1.00 55.19 153 ILE A O 1
ATOM 1189 N N . ILE A 1 154 ? -15.409 -0.905 22.993 1.00 58.31 154 ILE A N 1
ATOM 1190 C CA . ILE A 1 154 ? -15.228 0.485 23.431 1.00 58.31 154 ILE A CA 1
ATOM 1191 C C . ILE A 1 154 ? -16.013 1.392 22.486 1.00 58.31 154 ILE A C 1
ATOM 1193 O O . ILE A 1 154 ? -15.785 1.378 21.279 1.00 58.31 154 ILE A O 1
ATOM 1197 N N . ALA A 1 155 ? -16.972 2.143 23.030 1.00 43.66 155 ALA A N 1
ATOM 1198 C CA . ALA A 1 155 ? -17.919 2.933 22.240 1.00 43.66 155 ALA A CA 1
ATOM 1199 C C . ALA A 1 155 ? -17.441 4.371 21.950 1.00 43.66 155 ALA A C 1
ATOM 1201 O O . ALA A 1 155 ? -18.118 5.100 21.226 1.00 43.66 155 ALA A O 1
ATOM 1202 N N . GLY A 1 156 ? -16.287 4.775 22.484 1.00 47.38 156 GLY A N 1
ATOM 1203 C CA . GLY A 1 156 ? -15.692 6.094 22.262 1.00 47.38 156 GLY A CA 1
ATOM 1204 C C . GLY A 1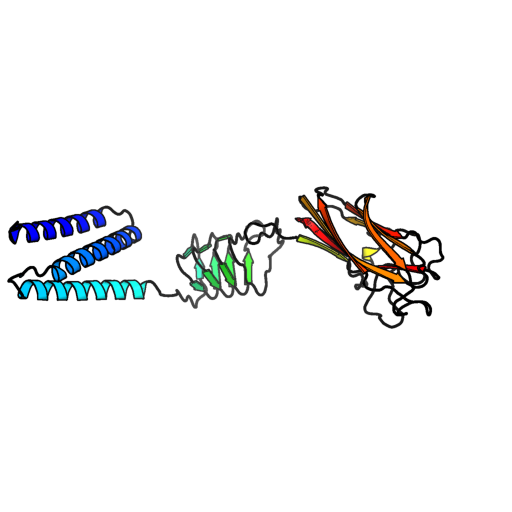 156 ? -14.170 6.053 22.181 1.00 47.38 156 GLY A C 1
ATOM 1205 O O . GLY A 1 156 ? -13.595 5.133 21.593 1.00 47.38 156 GLY A O 1
ATOM 1206 N N . LYS A 1 157 ? -13.495 7.095 22.673 1.00 51.41 157 LYS A N 1
ATOM 1207 C CA . LYS A 1 157 ? -12.072 7.299 22.394 1.00 51.41 157 LYS A CA 1
ATOM 1208 C C . LYS A 1 157 ? -11.219 6.317 23.196 1.00 51.41 157 LYS A C 1
ATOM 1210 O O . LYS A 1 157 ? -11.287 6.258 24.424 1.00 51.41 157 LYS A O 1
ATOM 1215 N N . ILE A 1 158 ? -10.348 5.596 22.493 1.00 63.22 158 ILE A N 1
ATOM 1216 C CA . ILE A 1 158 ? -9.309 4.762 23.099 1.00 63.22 158 ILE A CA 1
ATOM 1217 C C . ILE A 1 158 ? -8.013 5.566 23.117 1.00 63.22 158 ILE A C 1
ATOM 1219 O O . ILE A 1 158 ? -7.497 5.942 22.064 1.00 63.22 158 ILE A O 1
ATOM 1223 N N . VAL A 1 159 ? -7.466 5.816 24.306 1.00 56.47 159 VAL A N 1
ATOM 1224 C CA . VAL A 1 159 ? -6.111 6.356 24.465 1.00 56.47 159 VAL A CA 1
ATOM 1225 C C . VAL A 1 159 ? -5.317 5.364 25.297 1.00 56.47 159 VAL A C 1
ATOM 1227 O O . VAL A 1 159 ? -5.488 5.278 26.511 1.00 56.47 159 VAL A O 1
ATOM 1230 N N . THR A 1 160 ? -4.450 4.603 24.635 1.00 56.19 160 THR A N 1
ATOM 1231 C CA . THR A 1 160 ? -3.583 3.616 25.283 1.00 56.19 160 THR A CA 1
ATOM 1232 C C . THR A 1 160 ? -2.139 3.783 24.829 1.00 56.19 160 THR A C 1
ATOM 1234 O O . THR A 1 160 ? -1.876 4.129 23.678 1.00 56.19 160 THR A O 1
ATOM 1237 N N . LYS A 1 161 ? -1.192 3.536 25.741 1.00 4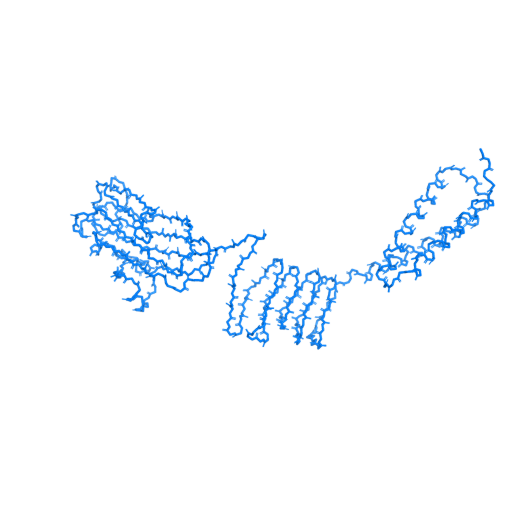4.84 161 LYS A N 1
ATOM 1238 C CA . LYS A 1 161 ? 0.239 3.441 25.408 1.00 44.84 161 LYS A CA 1
ATOM 1239 C C . LYS A 1 161 ? 0.605 2.077 24.820 1.00 44.84 161 LYS A C 1
ATOM 1241 O O . LYS A 1 161 ? 1.593 1.978 24.102 1.00 44.84 161 LYS A O 1
ATOM 1246 N N . LYS A 1 162 ? -0.152 1.030 25.158 1.00 46.22 162 LYS A N 1
ATOM 1247 C CA . LYS A 1 162 ? 0.099 -0.350 24.738 1.00 46.22 162 LYS A CA 1
ATOM 1248 C C . LYS A 1 162 ? -1.214 -1.134 24.741 1.00 46.22 162 LYS A C 1
ATOM 1250 O O . LYS A 1 162 ? -1.885 -1.236 25.766 1.00 46.22 162 LYS A O 1
ATOM 1255 N N . LEU A 1 163 ? -1.568 -1.703 23.593 1.00 58.94 163 LEU A N 1
ATOM 1256 C CA . LEU A 1 163 ? -2.653 -2.673 23.460 1.00 58.94 163 LEU A CA 1
ATOM 1257 C C . LEU A 1 163 ? -2.023 -4.052 23.254 1.00 58.94 163 LEU A C 1
ATOM 1259 O O . LEU A 1 163 ? -1.139 -4.202 22.415 1.00 58.94 163 LEU A O 1
ATOM 1263 N N . THR A 1 164 ? -2.405 -5.050 24.046 1.00 50.66 164 THR A N 1
ATOM 1264 C CA . THR A 1 164 ? -1.860 -6.411 23.934 1.00 50.66 164 THR A CA 1
ATOM 1265 C C . THR A 1 164 ? -3.017 -7.395 24.023 1.00 50.66 164 THR A C 1
ATOM 1267 O O . THR A 1 164 ? -3.695 -7.448 25.042 1.00 50.66 164 THR A O 1
ATOM 1270 N N . ALA A 1 165 ? -3.270 -8.143 22.951 1.00 56.38 165 ALA A N 1
ATOM 1271 C CA . ALA A 1 165 ? -4.204 -9.266 22.981 1.00 56.38 165 ALA A CA 1
ATOM 1272 C C . ALA A 1 165 ? -3.446 -10.543 23.360 1.00 56.38 165 ALA A C 1
ATOM 1274 O O . ALA A 1 165 ? -2.296 -10.700 22.956 1.00 56.38 165 ALA A O 1
ATOM 1275 N N . GLY A 1 166 ? -4.074 -11.407 24.165 1.00 48.16 166 GLY A N 1
ATOM 1276 C CA . GLY A 1 166 ? -3.446 -12.624 24.693 1.00 48.16 166 GLY A CA 1
ATOM 1277 C C . GLY A 1 166 ? -3.041 -13.612 23.600 1.00 48.16 166 GLY A C 1
ATOM 1278 O O . GLY A 1 166 ? -1.897 -14.045 23.593 1.00 48.16 166 GLY A O 1
ATOM 1279 N N . ASP A 1 167 ? -3.942 -13.871 22.644 1.00 52.25 167 ASP A N 1
ATOM 1280 C CA . ASP A 1 167 ? -3.710 -14.852 21.572 1.00 52.25 167 ASP A CA 1
ATOM 1281 C C . ASP A 1 167 ? -3.873 -14.253 20.164 1.00 52.25 167 ASP A C 1
ATOM 1283 O O . ASP A 1 167 ? -2.968 -14.352 19.336 1.00 52.25 167 ASP A O 1
ATOM 1287 N N . LYS A 1 168 ? -5.011 -13.602 19.871 1.00 51.09 168 LYS A N 1
ATOM 1288 C CA . LYS A 1 168 ? -5.300 -12.927 18.590 1.00 51.09 168 LYS A CA 1
ATOM 1289 C C . LYS A 1 168 ? -6.172 -11.693 18.824 1.00 51.09 168 LYS A C 1
ATOM 1291 O O . LYS A 1 168 ? -7.115 -11.744 19.607 1.00 51.09 168 LYS A O 1
ATOM 1296 N N . ALA A 1 169 ? -5.881 -10.589 18.138 1.00 54.31 169 ALA A N 1
ATOM 1297 C CA . ALA A 1 169 ? -6.776 -9.435 18.054 1.00 54.31 169 ALA A CA 1
ATOM 1298 C C . ALA A 1 169 ? -7.407 -9.405 16.660 1.00 54.31 169 ALA A C 1
ATOM 1300 O O . ALA A 1 169 ? -6.735 -9.050 15.696 1.00 54.31 169 ALA A O 1
ATOM 1301 N N . ASN A 1 170 ? -8.689 -9.751 16.550 1.00 54.06 170 ASN A N 1
ATOM 1302 C CA . ASN A 1 170 ? -9.441 -9.586 15.307 1.00 54.06 170 ASN A CA 1
ATOM 1303 C C . ASN A 1 170 ? -10.192 -8.254 15.363 1.00 54.06 170 ASN A C 1
ATOM 1305 O O . ASN A 1 170 ? -11.272 -8.157 15.946 1.00 54.06 170 ASN A O 1
ATOM 1309 N N . ILE A 1 171 ? -9.609 -7.204 14.788 1.00 61.34 171 ILE A N 1
ATOM 1310 C CA . ILE A 1 171 ? -10.308 -5.928 14.614 1.00 61.34 171 ILE A CA 1
ATOM 1311 C C . ILE A 1 171 ? -11.088 -6.022 13.304 1.00 61.34 171 ILE A C 1
ATOM 1313 O O . ILE A 1 171 ? -10.510 -5.860 12.237 1.00 61.34 171 ILE A O 1
ATOM 1317 N N . ALA A 1 172 ? -12.396 -6.286 13.382 1.00 60.06 172 ALA A N 1
ATOM 1318 C CA . ALA A 1 172 ? -13.243 -6.372 12.188 1.00 60.06 172 ALA A CA 1
ATOM 1319 C C . ALA A 1 172 ? -13.295 -5.038 11.417 1.00 60.06 172 ALA A C 1
ATOM 1321 O O . ALA A 1 172 ? -13.247 -5.022 10.195 1.00 60.06 172 ALA A O 1
ATOM 1322 N N . ALA A 1 173 ? -13.379 -3.913 12.135 1.00 68.19 173 ALA A N 1
ATOM 1323 C CA . ALA A 1 173 ? -13.286 -2.572 11.567 1.00 68.19 173 ALA A CA 1
ATOM 1324 C C . ALA A 1 173 ? -13.023 -1.539 12.670 1.00 68.19 173 ALA A C 1
ATOM 1326 O O . ALA A 1 173 ? -13.697 -1.536 13.703 1.00 68.19 173 ALA A O 1
ATOM 1327 N N . LEU A 1 174 ? -12.099 -0.607 12.434 1.00 74.31 174 LEU A N 1
ATOM 1328 C CA . LEU A 1 174 ? -11.969 0.592 13.259 1.00 74.31 174 LEU A CA 1
ATO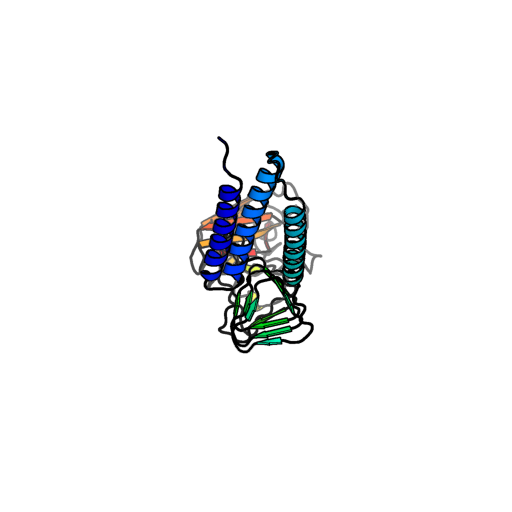M 1329 C C . LEU A 1 174 ? -12.959 1.645 12.750 1.00 74.31 174 LEU A C 1
ATOM 1331 O O . LEU A 1 174 ? -12.895 2.031 11.587 1.00 74.31 174 LEU A O 1
ATOM 1335 N N . LYS A 1 175 ? -13.860 2.141 13.606 1.00 76.00 175 LYS A N 1
ATOM 1336 C CA . LYS A 1 175 ? -14.759 3.256 13.269 1.00 76.00 175 LYS A CA 1
ATOM 1337 C C . LYS A 1 175 ? -14.439 4.478 14.120 1.00 76.00 175 LYS A C 1
ATOM 1339 O O . LYS A 1 175 ? -14.396 4.386 15.340 1.00 76.00 175 LYS A O 1
ATOM 1344 N N . VAL A 1 176 ? -14.270 5.634 13.484 1.00 73.31 176 VAL A N 1
ATOM 1345 C CA . VAL A 1 176 ? -14.097 6.932 14.157 1.00 73.31 176 VAL A CA 1
ATOM 1346 C C . VAL A 1 176 ? -15.262 7.821 13.744 1.00 73.31 176 VAL A C 1
ATOM 1348 O O . VAL A 1 176 ? -15.489 8.027 12.554 1.00 73.31 176 VAL A O 1
ATOM 1351 N N . ASN A 1 177 ? -16.044 8.307 14.714 1.00 77.56 177 ASN A N 1
ATOM 1352 C CA . ASN A 1 177 ? -17.272 9.082 14.473 1.00 77.56 177 ASN A CA 1
ATOM 1353 C C . ASN A 1 177 ? -18.261 8.377 13.521 1.00 77.56 177 ASN A C 1
ATOM 1355 O O . ASN A 1 177 ? -18.850 8.995 12.637 1.00 77.56 177 ASN A O 1
ATOM 1359 N N . GLY A 1 178 ? -18.399 7.056 13.665 1.00 77.69 178 GLY A N 1
ATOM 1360 C CA . GLY A 1 178 ? -19.263 6.228 12.818 1.00 77.69 178 GLY A CA 1
ATOM 1361 C C . GLY A 1 178 ? -18.702 5.906 11.426 1.00 77.69 178 GLY A C 1
ATOM 1362 O O . GLY A 1 178 ? -19.314 5.116 10.714 1.00 77.69 178 GLY A O 1
ATOM 1363 N N . GLN A 1 179 ? -17.542 6.453 11.047 1.00 78.31 179 GLN A N 1
ATOM 1364 C CA . GLN A 1 179 ? -16.902 6.211 9.751 1.00 78.31 179 GLN A CA 1
ATOM 1365 C C . GLN A 1 179 ? -15.867 5.092 9.847 1.00 78.31 179 GLN A C 1
ATOM 1367 O O . GLN A 1 179 ? -14.945 5.182 10.664 1.00 78.31 179 GLN A O 1
ATOM 1372 N N . THR A 1 180 ? -15.986 4.072 8.994 1.00 84.12 180 THR A N 1
ATOM 1373 C CA . THR A 1 180 ? -14.968 3.020 8.871 1.00 84.12 180 THR A CA 1
ATOM 1374 C C . THR A 1 180 ? -13.641 3.622 8.414 1.00 84.12 180 THR A C 1
ATOM 1376 O O . THR A 1 180 ? -13.574 4.370 7.435 1.00 84.12 180 THR A O 1
ATOM 1379 N N . GLN A 1 181 ? -12.591 3.333 9.171 1.00 87.31 181 GLN A N 1
ATOM 1380 C CA . GLN A 1 181 ? -11.224 3.736 8.888 1.00 87.31 181 GLN A CA 1
ATOM 1381 C C . GLN A 1 181 ? -10.545 2.700 8.002 1.00 87.31 181 GLN A C 1
ATOM 1383 O O . GLN A 1 181 ? -10.908 1.527 8.004 1.00 87.31 181 GLN A O 1
ATOM 1388 N N . TRP A 1 182 ? -9.534 3.154 7.269 1.00 92.12 182 TRP A N 1
ATOM 1389 C CA . TRP A 1 182 ? -8.676 2.275 6.489 1.00 92.12 182 TRP A CA 1
ATOM 1390 C C . TRP A 1 182 ? -7.936 1.300 7.403 1.00 92.12 182 TRP A C 1
ATOM 1392 O O . TRP A 1 182 ? -7.246 1.723 8.330 1.00 92.12 182 TRP A O 1
ATOM 1402 N N . SER A 1 183 ? -8.065 0.013 7.107 1.00 90.38 183 SER A N 1
ATOM 1403 C CA . SER A 1 183 ? -7.242 -1.045 7.677 1.00 90.38 183 SER A CA 1
ATOM 1404 C C . SER A 1 183 ? -6.064 -1.303 6.749 1.00 90.38 183 SER A C 1
ATOM 1406 O O . SER A 1 183 ? -6.269 -1.559 5.562 1.00 90.38 183 SER A O 1
ATOM 1408 N N . LEU A 1 184 ? -4.841 -1.211 7.272 1.00 90.75 184 LEU A N 1
ATOM 1409 C CA . LEU A 1 184 ? -3.635 -1.584 6.537 1.00 90.75 184 LEU A CA 1
ATOM 1410 C C . LEU A 1 184 ? -3.633 -3.103 6.338 1.00 90.75 184 LEU A C 1
ATOM 1412 O O . LEU A 1 184 ? -3.729 -3.841 7.316 1.00 90.75 184 LEU A O 1
ATOM 1416 N N . ILE A 1 185 ? -3.530 -3.546 5.087 1.00 89.88 185 ILE A N 1
ATOM 1417 C CA . ILE A 1 185 ? -3.385 -4.963 4.743 1.00 89.88 185 ILE A CA 1
ATOM 1418 C C . ILE A 1 185 ? -1.914 -5.314 4.616 1.00 89.88 185 ILE A C 1
ATOM 1420 O O . ILE A 1 185 ? -1.444 -6.210 5.302 1.00 89.88 185 ILE A O 1
ATOM 1424 N N . GLU A 1 186 ? -1.196 -4.575 3.777 1.00 91.19 186 GLU A N 1
ATOM 1425 C CA . GLU A 1 186 ? 0.203 -4.846 3.471 1.00 91.19 186 GLU A CA 1
ATOM 1426 C C . GLU A 1 186 ? 0.953 -3.522 3.303 1.00 91.19 186 GLU A C 1
ATOM 1428 O O . GLU A 1 186 ? 0.401 -2.550 2.772 1.00 91.19 186 GLU A O 1
ATOM 1433 N N . HIS A 1 187 ? 2.213 -3.510 3.733 1.00 92.88 187 HIS A N 1
ATOM 1434 C CA . HIS A 1 187 ? 3.185 -2.471 3.426 1.00 92.88 187 HIS A CA 1
ATOM 1435 C C . HIS A 1 187 ? 4.486 -3.122 2.957 1.00 92.88 187 HIS A C 1
ATOM 1437 O O . HIS A 1 187 ? 5.103 -3.875 3.706 1.00 92.88 187 HIS A O 1
ATOM 1443 N N . GLU A 1 188 ? 4.871 -2.829 1.722 1.00 91.19 188 GLU A N 1
ATOM 1444 C CA . GLU A 1 188 ? 6.069 -3.350 1.071 1.00 91.19 188 GLU A CA 1
ATOM 1445 C C . GLU A 1 188 ? 7.077 -2.221 0.894 1.00 91.19 188 GLU A C 1
ATOM 1447 O O . GLU A 1 188 ? 7.014 -1.476 -0.083 1.00 91.19 188 GLU A O 1
ATOM 1452 N N . ASP A 1 189 ? 7.972 -2.108 1.873 1.00 90.50 189 ASP A N 1
ATOM 1453 C CA . ASP A 1 189 ? 9.064 -1.128 1.929 1.00 90.50 189 ASP A CA 1
ATOM 1454 C C . ASP A 1 189 ? 10.389 -1.668 1.363 1.00 90.50 189 ASP A C 1
ATOM 1456 O O . ASP A 1 189 ? 11.370 -0.952 1.271 1.00 90.50 189 ASP A O 1
ATOM 1460 N N . PHE A 1 190 ? 10.448 -2.962 1.029 1.00 89.50 190 PHE A N 1
ATOM 1461 C CA . PHE A 1 190 ? 11.614 -3.658 0.470 1.00 89.50 190 PHE A CA 1
ATOM 1462 C C . PHE A 1 190 ? 12.934 -3.555 1.269 1.00 89.50 190 PHE A C 1
ATOM 1464 O O . PHE A 1 190 ? 13.962 -4.046 0.789 1.00 89.50 190 PHE A O 1
ATOM 1471 N N . GLU A 1 191 ? 12.926 -3.046 2.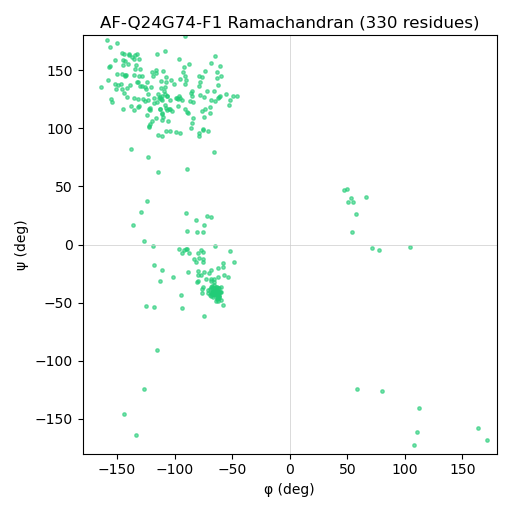506 1.00 84.44 191 GLU A N 1
ATOM 1472 C CA . GLU A 1 191 ? 14.147 -2.818 3.297 1.00 84.44 191 GLU A CA 1
ATOM 1473 C C . GLU A 1 191 ? 14.690 -4.095 3.954 1.00 84.44 191 GLU A C 1
ATOM 1475 O O . GLU A 1 191 ? 15.900 -4.284 4.156 1.00 84.44 191 GLU A O 1
ATOM 1480 N N . SER A 1 192 ? 13.795 -5.022 4.302 1.00 70.38 192 SER A N 1
ATOM 1481 C CA . SER A 1 192 ? 14.180 -6.240 5.014 1.00 70.38 192 SER A CA 1
ATOM 1482 C C . SER A 1 192 ? 14.820 -7.285 4.086 1.00 70.38 192 SER A C 1
ATOM 1484 O O . SER A 1 192 ? 14.379 -7.531 2.967 1.00 70.38 192 SER A O 1
ATOM 1486 N N . HIS A 1 193 ? 15.870 -7.959 4.572 1.00 53.06 193 HIS A N 1
ATOM 1487 C CA . HIS A 1 193 ? 16.577 -9.044 3.863 1.00 53.06 193 HIS A CA 1
ATOM 1488 C C . HIS A 1 193 ? 15.794 -10.372 3.840 1.00 53.06 193 HIS A C 1
ATOM 1490 O O . HIS A 1 193 ? 16.374 -11.438 3.620 1.00 53.06 193 HIS A O 1
ATOM 1496 N N . ASN A 1 194 ? 14.492 -10.351 4.126 1.00 49.88 194 ASN A N 1
ATOM 1497 C CA . ASN A 1 194 ? 13.722 -11.575 4.260 1.00 49.88 194 ASN A CA 1
ATOM 1498 C C . ASN A 1 194 ? 13.447 -12.169 2.874 1.00 49.88 194 ASN A C 1
ATOM 1500 O O . ASN A 1 194 ? 12.499 -11.804 2.184 1.00 49.88 194 ASN A O 1
ATOM 1504 N N . ALA A 1 195 ? 14.266 -13.161 2.519 1.00 43.75 195 ALA A N 1
ATOM 1505 C CA . ALA A 1 195 ? 14.214 -13.985 1.309 1.00 43.75 195 ALA A CA 1
ATOM 1506 C C . ALA A 1 195 ? 12.844 -14.646 1.010 1.00 43.75 195 ALA A C 1
ATOM 1508 O O . ALA A 1 195 ? 12.667 -15.237 -0.055 1.00 43.75 195 ALA A O 1
ATOM 1509 N N . ASN A 1 196 ? 11.861 -14.523 1.908 1.00 47.81 196 ASN A N 1
ATOM 1510 C CA . ASN A 1 196 ? 10.508 -15.062 1.761 1.00 47.81 196 ASN A CA 1
ATOM 1511 C C . ASN A 1 196 ? 9.585 -14.216 0.862 1.00 47.81 196 ASN A C 1
ATOM 1513 O O . ASN A 1 196 ? 8.490 -14.671 0.543 1.00 47.81 196 ASN A O 1
ATOM 1517 N N . GLN A 1 197 ? 10.003 -13.027 0.409 1.00 57.09 197 GLN A N 1
ATOM 1518 C CA . GLN A 1 197 ? 9.242 -12.259 -0.593 1.00 57.09 197 GLN A CA 1
ATOM 1519 C C . GLN A 1 197 ? 9.376 -12.819 -2.022 1.00 57.09 197 GLN A C 1
ATOM 1521 O O . GLN A 1 197 ? 8.576 -12.489 -2.899 1.00 57.09 197 GLN A O 1
ATOM 1526 N N . SER A 1 198 ? 10.356 -13.702 -2.259 1.00 50.38 198 SER A N 1
ATOM 1527 C CA . SER A 1 198 ? 10.735 -14.224 -3.584 1.00 50.38 198 SER A CA 1
ATOM 1528 C C . SER A 1 198 ? 9.671 -15.078 -4.298 1.00 50.38 198 SER A C 1
ATOM 1530 O O . SER A 1 198 ? 9.892 -15.487 -5.434 1.00 50.38 198 SER A O 1
ATOM 1532 N N . GLY A 1 199 ? 8.508 -15.316 -3.678 1.00 57.56 199 GLY A N 1
ATOM 1533 C CA . GLY A 1 199 ? 7.368 -16.019 -4.283 1.00 57.56 199 GLY A CA 1
ATOM 1534 C C . GLY A 1 199 ? 6.075 -15.203 -4.406 1.00 57.56 199 GLY A C 1
ATOM 1535 O O . GLY A 1 199 ? 5.085 -15.738 -4.896 1.00 57.56 199 GLY A O 1
ATOM 1536 N N . GLN A 1 200 ? 6.048 -13.947 -3.946 1.00 80.94 200 GLN A N 1
ATOM 1537 C CA . GLN A 1 200 ? 4.831 -13.117 -3.965 1.00 80.94 200 GLN A CA 1
ATOM 1538 C C . GLN A 1 200 ? 4.810 -12.093 -5.103 1.00 80.94 200 GLN A C 1
ATOM 1540 O O . GLN A 1 200 ? 3.736 -11.725 -5.580 1.00 80.94 200 GLN A O 1
ATOM 1545 N N . TRP A 1 201 ? 5.990 -11.653 -5.542 1.00 90.56 201 TRP A N 1
ATOM 1546 C CA . TRP A 1 201 ? 6.163 -10.760 -6.682 1.00 90.56 201 TRP A CA 1
ATOM 1547 C C . TRP A 1 201 ? 6.588 -11.559 -7.918 1.00 90.56 201 TRP A C 1
ATOM 1549 O O . TRP A 1 201 ? 7.456 -12.425 -7.827 1.00 90.56 201 TRP A O 1
ATOM 1559 N N . SER A 1 202 ? 6.025 -11.243 -9.087 1.00 91.25 202 SER A N 1
ATOM 1560 C CA . SER A 1 202 ? 6.402 -11.860 -10.370 1.00 91.25 202 SER A CA 1
ATOM 1561 C C . SER A 1 202 ? 7.859 -11.588 -10.748 1.00 91.25 202 SER A C 1
ATOM 1563 O O . SER A 1 202 ? 8.477 -12.373 -11.464 1.00 91.25 202 SER A O 1
ATOM 1565 N N . LEU A 1 203 ? 8.394 -10.462 -10.277 1.00 88.12 203 LEU A N 1
ATOM 1566 C CA . LEU A 1 203 ? 9.762 -10.020 -10.480 1.00 88.12 203 LEU A CA 1
ATOM 1567 C C . LEU A 1 203 ? 10.227 -9.302 -9.214 1.00 88.12 203 LEU A C 1
ATOM 1569 O O . LEU A 1 203 ? 9.669 -8.268 -8.847 1.00 88.12 203 LEU A O 1
ATOM 1573 N N . LEU A 1 204 ? 11.243 -9.856 -8.554 1.00 88.94 204 LEU A N 1
ATOM 1574 C CA . LEU A 1 204 ? 11.864 -9.263 -7.374 1.00 88.94 204 LEU A CA 1
ATOM 1575 C C . LEU A 1 204 ? 13.357 -9.061 -7.635 1.00 88.94 204 LEU A C 1
ATOM 1577 O O . LEU A 1 204 ? 14.145 -10.003 -7.574 1.00 88.94 204 LEU A O 1
ATOM 1581 N N . GLN A 1 205 ? 13.736 -7.825 -7.940 1.00 88.69 205 GLN A N 1
ATOM 1582 C CA . GLN A 1 205 ? 15.123 -7.407 -8.119 1.00 88.69 205 GLN A CA 1
ATOM 1583 C C . GLN A 1 205 ? 15.424 -6.266 -7.150 1.00 88.69 205 GLN A C 1
ATOM 1585 O O . GLN A 1 205 ? 15.470 -5.106 -7.545 1.00 88.69 205 GLN A O 1
ATOM 1590 N N . GLN A 1 206 ? 15.591 -6.598 -5.868 1.00 87.38 206 GLN A N 1
ATOM 1591 C CA . GLN A 1 206 ? 15.922 -5.603 -4.848 1.00 87.38 206 GLN A CA 1
ATOM 1592 C C . GLN A 1 206 ? 17.249 -4.919 -5.175 1.00 87.38 206 GLN A C 1
ATOM 1594 O O . GLN A 1 206 ? 18.268 -5.583 -5.389 1.00 87.38 206 GLN A O 1
ATOM 1599 N N . ASN A 1 207 ? 17.236 -3.593 -5.192 1.00 86.94 207 ASN A N 1
ATOM 1600 C CA . ASN A 1 207 ? 18.401 -2.786 -5.500 1.00 86.94 207 ASN A CA 1
ATOM 1601 C C . ASN A 1 207 ? 18.391 -1.496 -4.678 1.00 86.94 207 ASN A C 1
ATOM 1603 O O . ASN A 1 207 ? 17.377 -1.117 -4.102 1.00 86.94 207 ASN A O 1
ATOM 1607 N N . SER A 1 208 ? 19.537 -0.834 -4.634 1.00 88.69 208 SER A N 1
ATOM 1608 C CA . SER A 1 208 ? 19.722 0.471 -4.009 1.00 88.69 208 SER A CA 1
ATOM 1609 C C . SER A 1 208 ? 20.659 1.299 -4.876 1.00 88.69 208 SER A C 1
ATOM 1611 O O . SER A 1 208 ? 21.507 0.751 -5.583 1.00 88.69 208 SER A O 1
ATOM 1613 N N . CYS A 1 209 ? 20.582 2.619 -4.784 1.00 86.81 209 CYS A N 1
ATOM 1614 C CA . CYS A 1 209 ? 21.554 3.478 -5.459 1.00 86.81 209 CYS A CA 1
ATOM 1615 C C . CYS A 1 209 ? 22.902 3.432 -4.728 1.00 86.81 209 CYS A C 1
ATOM 1617 O O . CYS A 1 209 ? 22.933 3.230 -3.516 1.00 86.81 209 CYS A O 1
ATOM 1619 N N . GLN A 1 210 ? 24.006 3.601 -5.468 1.00 69.69 210 GLN A N 1
ATOM 1620 C CA . GLN A 1 210 ? 25.383 3.163 -5.150 1.00 69.69 210 GLN A CA 1
ATOM 1621 C C . GLN A 1 210 ? 25.935 3.502 -3.741 1.00 69.69 210 GLN A C 1
ATOM 1623 O O . GLN A 1 210 ? 26.916 2.891 -3.329 1.00 69.69 210 GLN A O 1
ATOM 1628 N N . ASN A 1 211 ? 25.308 4.405 -2.975 1.00 66.56 211 ASN A N 1
ATOM 1629 C CA . ASN A 1 211 ? 25.724 4.808 -1.623 1.00 66.56 211 ASN A CA 1
ATOM 1630 C C . ASN A 1 211 ? 24.625 4.701 -0.540 1.00 66.56 211 ASN A C 1
ATOM 1632 O O . ASN A 1 211 ? 24.861 5.065 0.611 1.00 66.56 211 ASN A O 1
ATOM 1636 N N . LEU A 1 212 ? 23.429 4.212 -0.877 1.00 65.62 212 LEU A N 1
ATOM 1637 C CA . LEU A 1 212 ? 22.262 4.158 0.011 1.00 65.62 212 LEU A CA 1
ATOM 1638 C C . LEU A 1 212 ? 21.880 2.708 0.322 1.00 65.62 212 LEU A C 1
ATOM 1640 O O . LEU A 1 212 ? 20.787 2.259 0.016 1.00 65.62 212 LEU A O 1
ATOM 1644 N N . ILE A 1 213 ? 22.783 1.969 0.971 1.00 65.44 213 ILE A N 1
ATOM 1645 C CA . ILE A 1 213 ? 22.603 0.535 1.298 1.00 65.44 213 ILE A CA 1
ATOM 1646 C C . ILE A 1 213 ? 21.345 0.277 2.163 1.00 65.44 213 ILE A C 1
ATOM 1648 O O . ILE A 1 213 ? 20.858 -0.851 2.232 1.00 65.44 213 ILE A O 1
ATOM 1652 N N . GLN A 1 214 ? 20.835 1.317 2.830 1.00 71.88 214 GLN A N 1
ATOM 1653 C CA . GLN A 1 214 ? 19.685 1.258 3.736 1.00 71.88 214 GLN A CA 1
ATOM 1654 C C . GLN A 1 214 ? 18.346 1.648 3.104 1.00 71.88 214 GLN A C 1
ATOM 1656 O O . GLN A 1 214 ? 17.370 1.626 3.836 1.00 71.88 214 GLN A O 1
ATOM 1661 N N . ASN A 1 215 ? 18.317 2.077 1.838 1.00 83.81 215 ASN A N 1
ATOM 1662 C CA . ASN A 1 215 ? 17.065 2.326 1.130 1.00 83.81 215 ASN A CA 1
ATOM 1663 C C . ASN A 1 215 ? 17.038 1.449 -0.120 1.00 83.81 215 ASN A C 1
ATOM 1665 O O . ASN A 1 215 ? 17.751 1.711 -1.099 1.00 83.81 215 ASN A O 1
ATOM 1669 N N . LYS A 1 216 ? 16.291 0.354 -0.020 1.00 89.56 216 LYS A N 1
ATOM 1670 C CA . LYS A 1 216 ? 16.131 -0.634 -1.078 1.00 89.56 216 LYS A CA 1
ATOM 1671 C C . LYS A 1 216 ? 14.747 -0.526 -1.685 1.00 89.56 216 LYS A C 1
ATOM 1673 O O . LYS A 1 216 ? 13.763 -0.376 -0.990 1.00 89.56 216 LYS A O 1
ATOM 1678 N N . PHE A 1 217 ? 14.682 -0.755 -2.985 1.00 92.62 217 PHE A N 1
ATOM 1679 C CA . PHE A 1 217 ? 13.443 -0.800 -3.752 1.00 92.62 217 PHE A CA 1
ATOM 1680 C C . PHE A 1 217 ? 13.452 -2.010 -4.687 1.00 92.62 217 PHE A C 1
ATOM 1682 O O . PHE A 1 217 ? 14.507 -2.590 -4.968 1.00 92.62 217 PHE A O 1
ATOM 1689 N N . ASN A 1 218 ? 12.287 -2.403 -5.203 1.00 94.12 218 ASN A N 1
ATOM 1690 C CA . ASN A 1 218 ? 12.193 -3.476 -6.190 1.00 94.12 218 ASN A CA 1
ATOM 1691 C C . ASN A 1 218 ? 12.318 -2.920 -7.617 1.00 94.12 218 ASN A C 1
ATOM 1693 O O . ASN A 1 218 ? 11.455 -2.183 -8.092 1.00 94.12 218 ASN A O 1
ATOM 1697 N N . GLY A 1 219 ? 13.395 -3.297 -8.305 1.00 94.44 219 GLY A N 1
ATOM 1698 C CA . GLY A 1 219 ? 13.742 -2.862 -9.651 1.00 94.44 219 GLY A CA 1
ATOM 1699 C C . GLY A 1 219 ? 14.995 -1.992 -9.662 1.00 94.44 219 GLY A C 1
ATOM 1700 O O . GLY A 1 219 ? 15.965 -2.263 -8.958 1.00 94.44 219 GLY A O 1
ATOM 1701 N N . GLY A 1 220 ? 15.002 -0.952 -10.488 1.00 93.00 220 GLY A N 1
ATOM 1702 C CA . GLY A 1 220 ? 16.074 0.037 -10.527 1.00 93.00 220 GLY A CA 1
ATOM 1703 C C . GLY A 1 220 ? 16.974 -0.031 -11.747 1.00 93.00 220 GLY A C 1
ATOM 1704 O O . GLY A 1 220 ? 16.733 -0.794 -12.686 1.00 93.00 220 GLY A O 1
ATOM 1705 N N . TYR A 1 221 ? 18.039 0.768 -11.689 1.00 93.31 221 TYR A N 1
ATOM 1706 C CA . TYR A 1 221 ? 19.047 0.858 -12.739 1.00 93.31 221 TYR A CA 1
ATOM 1707 C C . TYR A 1 221 ? 19.563 -0.514 -13.185 1.00 93.31 221 TYR A C 1
ATOM 1709 O O . TYR A 1 221 ? 20.005 -1.312 -12.351 1.00 93.31 221 TYR A O 1
ATOM 1717 N N . CYS A 1 222 ? 19.528 -0.779 -14.496 1.00 94.38 222 CYS A N 1
ATOM 1718 C CA . CYS A 1 222 ? 19.910 -2.059 -15.101 1.00 94.38 222 CYS A CA 1
ATOM 1719 C C . CYS A 1 222 ? 19.121 -3.278 -14.575 1.00 94.38 222 CYS A C 1
ATOM 1721 O O . CYS A 1 222 ? 19.652 -4.393 -14.561 1.00 94.38 222 CYS A O 1
ATOM 1723 N N . LYS A 1 223 ? 17.889 -3.087 -14.077 1.00 94.81 223 LYS A N 1
ATOM 1724 C CA . LYS A 1 223 ? 17.043 -4.176 -13.550 1.00 94.81 223 LYS A CA 1
ATOM 1725 C C . LYS A 1 223 ? 15.743 -4.354 -14.317 1.00 94.81 223 LYS A C 1
ATOM 1727 O O . LYS A 1 223 ? 15.444 -5.463 -14.756 1.00 94.81 223 LYS A O 1
ATOM 1732 N N . VAL A 1 224 ? 14.962 -3.281 -14.461 1.00 95.62 224 VAL A N 1
ATOM 1733 C CA . VAL A 1 224 ? 13.592 -3.362 -14.992 1.00 95.62 224 VAL A CA 1
ATOM 1734 C C . VAL A 1 224 ? 13.325 -2.219 -15.961 1.00 95.62 224 VAL A C 1
ATOM 1736 O O . VAL A 1 224 ? 13.384 -1.056 -15.577 1.00 95.62 224 VAL A O 1
ATOM 1739 N N . SER A 1 225 ? 13.016 -2.561 -17.212 1.00 96.88 225 SER A N 1
ATOM 1740 C CA . SER A 1 225 ? 12.634 -1.616 -18.271 1.00 96.88 225 SER A CA 1
ATOM 1741 C C . SER A 1 225 ? 11.190 -1.874 -18.702 1.00 96.88 225 SER A C 1
ATOM 1743 O O . SER A 1 225 ? 10.263 -1.347 -18.093 1.00 96.88 225 SER A O 1
ATOM 1745 N N . SER A 1 226 ? 10.973 -2.723 -19.707 1.00 96.56 226 SER A N 1
ATOM 1746 C CA . SER A 1 226 ? 9.649 -3.050 -20.255 1.00 96.56 226 SER A CA 1
ATOM 1747 C C . SER A 1 226 ? 8.949 -4.208 -19.540 1.00 96.56 226 SER A C 1
ATOM 1749 O O . SER A 1 226 ? 7.789 -4.507 -19.833 1.00 96.56 226 SER A O 1
ATOM 1751 N N . GLN A 1 227 ? 9.644 -4.888 -18.622 1.00 96.94 227 GLN A N 1
ATOM 1752 C CA . GLN A 1 227 ? 9.054 -5.954 -17.818 1.00 96.94 227 GLN A CA 1
ATOM 1753 C C . GLN A 1 227 ? 8.024 -5.376 -16.845 1.00 96.94 227 GLN A C 1
ATOM 1755 O O . GLN A 1 227 ? 8.086 -4.206 -16.485 1.00 96.94 227 GLN A O 1
ATOM 1760 N N . GLN A 1 228 ? 7.086 -6.217 -16.415 1.00 97.44 228 GLN A N 1
ATOM 1761 C CA . GLN A 1 228 ? 6.084 -5.868 -15.415 1.00 97.44 228 GLN A CA 1
ATOM 1762 C C . GLN A 1 228 ? 6.443 -6.477 -14.058 1.00 97.44 228 GLN A C 1
ATOM 1764 O O . GLN A 1 228 ? 6.899 -7.621 -13.973 1.00 97.44 228 GLN A O 1
ATOM 1769 N N . ILE A 1 229 ? 6.187 -5.715 -12.998 1.00 97.19 229 ILE A N 1
ATOM 1770 C CA . ILE A 1 229 ? 6.283 -6.172 -11.613 1.00 97.19 229 ILE A CA 1
ATOM 1771 C C . ILE A 1 229 ? 4.853 -6.337 -11.100 1.00 97.19 229 ILE A C 1
ATOM 1773 O O . ILE A 1 229 ? 4.113 -5.359 -11.013 1.00 97.19 229 ILE A O 1
ATOM 1777 N N . THR A 1 230 ? 4.459 -7.563 -10.776 1.00 96.94 230 THR A N 1
ATOM 1778 C CA . THR A 1 230 ? 3.090 -7.910 -10.379 1.00 96.94 230 THR A CA 1
ATOM 1779 C C . THR A 1 230 ? 3.086 -8.580 -9.013 1.00 96.94 230 THR A C 1
ATOM 1781 O O . THR A 1 230 ? 3.942 -9.421 -8.748 1.00 96.94 230 THR A O 1
ATOM 1784 N N . LYS A 1 231 ? 2.112 -8.252 -8.161 1.00 95.38 231 LYS A N 1
ATOM 1785 C CA . LYS A 1 231 ? 1.798 -9.001 -6.934 1.00 95.38 231 LYS A CA 1
ATOM 1786 C C . LYS A 1 231 ? 0.305 -9.266 -6.853 1.00 95.38 231 LYS A C 1
ATOM 1788 O O . LYS A 1 231 ? -0.508 -8.395 -7.159 1.00 95.38 231 LYS A O 1
ATOM 1793 N N . VAL A 1 232 ? -0.034 -10.471 -6.409 1.00 95.50 232 VAL A N 1
ATOM 1794 C CA . VAL A 1 232 ? -1.409 -10.876 -6.120 1.00 95.50 232 VAL A CA 1
ATOM 1795 C C . VAL A 1 232 ? -1.600 -10.883 -4.607 1.00 95.50 232 VAL A C 1
ATOM 1797 O O . VAL A 1 232 ? -0.948 -11.650 -3.898 1.00 95.50 232 VAL A O 1
ATOM 1800 N N . PHE A 1 233 ? -2.484 -10.023 -4.112 1.00 93.69 233 PHE A N 1
ATOM 1801 C CA . PHE A 1 233 ? -2.897 -9.987 -2.713 1.00 93.69 233 PHE A CA 1
ATOM 1802 C C . PHE A 1 233 ? -4.108 -10.895 -2.554 1.00 93.69 233 PHE A C 1
ATOM 1804 O O . PHE A 1 233 ? -5.141 -10.630 -3.160 1.00 93.69 233 PHE A O 1
ATOM 1811 N N . LYS A 1 234 ? -3.967 -11.957 -1.762 1.00 93.25 234 LYS A N 1
ATOM 1812 C CA . LYS A 1 234 ? -5.003 -12.973 -1.536 1.00 93.25 234 LYS A CA 1
ATOM 1813 C C . LYS A 1 234 ? -5.579 -12.859 -0.137 1.00 93.25 234 LYS A C 1
ATOM 1815 O O . LYS A 1 234 ? -4.985 -12.215 0.724 1.00 93.25 234 LYS A O 1
ATOM 1820 N N . ASP A 1 235 ? -6.707 -13.530 0.073 1.00 92.38 235 ASP A N 1
ATOM 1821 C CA . ASP A 1 235 ? -7.358 -13.654 1.378 1.00 92.38 235 ASP A CA 1
ATOM 1822 C C . ASP A 1 235 ? -7.644 -12.290 2.032 1.00 92.38 235 ASP A C 1
ATOM 1824 O O . ASP A 1 235 ? -7.534 -12.122 3.249 1.00 92.38 235 ASP A O 1
ATOM 1828 N N . LEU A 1 236 ? -8.011 -11.296 1.212 1.00 91.44 236 LEU A N 1
ATOM 1829 C CA . LEU A 1 236 ? -8.393 -9.977 1.702 1.00 91.44 236 LEU A CA 1
ATOM 1830 C C . LEU A 1 236 ? -9.642 -10.096 2.590 1.00 91.44 236 LEU A C 1
ATOM 1832 O O . LEU A 1 236 ? -10.588 -10.802 2.225 1.00 91.44 236 LEU A O 1
ATOM 1836 N N . PRO A 1 237 ? -9.686 -9.397 3.740 1.00 90.94 237 PRO A N 1
ATOM 1837 C CA . PRO A 1 237 ? -10.875 -9.388 4.584 1.00 90.94 237 PRO A CA 1
ATOM 1838 C C . PRO A 1 237 ? -12.043 -8.710 3.857 1.00 90.94 237 PRO A C 1
ATOM 1840 O O . PRO A 1 237 ? -11.834 -7.968 2.897 1.00 90.94 237 PRO A O 1
ATOM 1843 N N . GLU A 1 238 ? -13.276 -8.924 4.323 1.00 91.44 238 GLU A N 1
ATOM 1844 C CA . GLU A 1 238 ? -14.451 -8.261 3.743 1.00 91.44 238 GLU A CA 1
ATOM 1845 C C . GLU A 1 238 ? -14.293 -6.733 3.744 1.00 91.44 238 GLU A C 1
ATOM 1847 O O . GLU A 1 238 ? -13.978 -6.118 4.765 1.00 91.44 238 GLU A O 1
ATOM 1852 N N . HIS A 1 239 ? -14.525 -6.121 2.584 1.00 92.81 239 HIS A N 1
ATOM 1853 C CA . HIS A 1 239 ? -14.404 -4.684 2.379 1.00 92.81 239 HIS A CA 1
ATOM 1854 C C . HIS A 1 239 ? -15.264 -4.223 1.200 1.00 92.81 239 HIS A C 1
ATOM 1856 O O . HIS A 1 239 ? -15.805 -5.025 0.440 1.00 92.81 239 HIS A O 1
ATOM 1862 N N . THR A 1 240 ? -15.401 -2.907 1.051 1.00 95.69 240 THR A N 1
ATOM 1863 C CA . THR A 1 240 ? -16.124 -2.283 -0.075 1.00 95.69 240 THR A CA 1
ATOM 1864 C C . THR A 1 240 ? -15.228 -1.404 -0.936 1.00 95.69 240 THR A C 1
ATOM 1866 O O . THR A 1 240 ? -15.590 -1.024 -2.057 1.00 95.69 240 THR A O 1
ATOM 1869 N N . GLN A 1 241 ? -14.071 -1.028 -0.390 1.00 97.12 241 GLN A N 1
ATOM 1870 C CA . GLN A 1 241 ? -13.095 -0.190 -1.057 1.00 97.12 241 GLN A CA 1
ATOM 1871 C C . GLN A 1 241 ? -11.682 -0.629 -0.727 1.00 97.12 241 GLN A C 1
ATOM 1873 O O . GLN A 1 241 ? -11.380 -0.985 0.412 1.00 97.12 241 GLN A O 1
ATOM 1878 N N . ILE A 1 242 ? -10.808 -0.468 -1.713 1.00 97.69 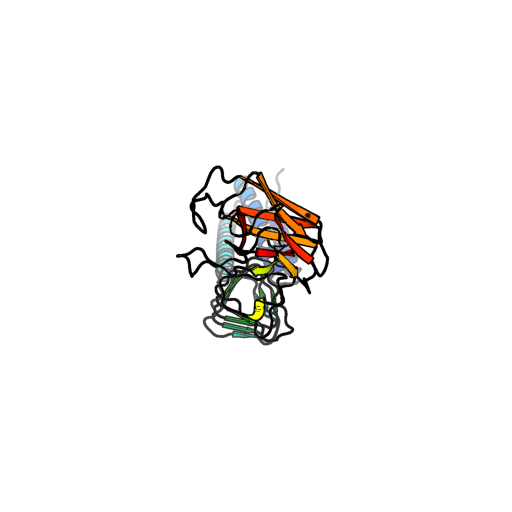242 ILE A N 1
ATOM 1879 C CA . ILE A 1 242 ? -9.364 -0.536 -1.527 1.00 97.69 242 ILE A CA 1
ATOM 1880 C C . ILE A 1 242 ? -8.751 0.848 -1.708 1.00 97.69 242 ILE A C 1
ATOM 1882 O O . ILE A 1 242 ? -9.240 1.674 -2.487 1.00 97.69 242 ILE A O 1
ATOM 1886 N N . LYS A 1 243 ? -7.654 1.087 -1.000 1.00 98.38 243 LYS A N 1
ATOM 1887 C CA . LYS A 1 243 ? -6.739 2.198 -1.221 1.00 98.38 243 LYS A CA 1
ATOM 1888 C C . LYS A 1 243 ? -5.366 1.614 -1.500 1.00 98.38 243 LYS A C 1
ATOM 1890 O O . LYS A 1 243 ? -4.796 0.952 -0.637 1.00 98.38 243 LYS A O 1
ATOM 1895 N N . LEU A 1 244 ? -4.867 1.882 -2.698 1.00 98.44 244 LEU A N 1
ATOM 1896 C CA . LEU A 1 244 ? -3.529 1.513 -3.129 1.00 98.44 244 LEU A CA 1
ATOM 1897 C C . LEU A 1 244 ? -2.698 2.784 -3.272 1.00 98.44 244 LEU A C 1
ATOM 1899 O O . LEU A 1 244 ? -3.101 3.723 -3.966 1.00 98.44 244 LEU A O 1
ATOM 1903 N N . SER A 1 245 ? -1.538 2.805 -2.636 1.00 98.62 245 SER A N 1
ATOM 1904 C CA . SER A 1 245 ? -0.565 3.881 -2.777 1.00 98.62 245 SER A CA 1
ATOM 1905 C C . SER A 1 245 ? 0.844 3.329 -2.834 1.00 98.62 245 SER A C 1
ATOM 1907 O O . SER A 1 245 ? 1.088 2.194 -2.436 1.00 98.62 245 SER A O 1
ATOM 1909 N N . GLY A 1 246 ? 1.765 4.157 -3.299 1.00 97.88 246 GLY A N 1
ATOM 1910 C CA . GLY A 1 246 ? 3.180 3.867 -3.197 1.00 97.88 246 GLY A CA 1
ATOM 1911 C C . GLY A 1 246 ? 4.023 4.846 -3.979 1.00 97.88 246 GLY A C 1
ATOM 1912 O O . GLY A 1 246 ? 3.542 5.894 -4.439 1.00 97.88 246 GLY A O 1
ATOM 1913 N N . THR A 1 247 ? 5.283 4.477 -4.124 1.00 97.88 247 THR A N 1
ATOM 1914 C CA . THR A 1 247 ? 6.321 5.298 -4.719 1.00 97.88 247 THR A CA 1
ATOM 1915 C C . THR A 1 247 ? 6.909 4.582 -5.927 1.00 97.88 247 THR A C 1
ATOM 1917 O O . THR A 1 247 ? 7.171 3.384 -5.908 1.00 97.88 247 THR A O 1
ATOM 1920 N N . LEU A 1 248 ? 7.093 5.326 -7.014 1.00 97.25 248 LEU A N 1
ATOM 1921 C CA . LEU A 1 248 ? 7.795 4.864 -8.203 1.00 97.25 248 LEU A CA 1
ATOM 1922 C C . LEU A 1 248 ? 9.050 5.707 -8.413 1.00 97.25 248 LEU A C 1
ATOM 1924 O O . LEU A 1 248 ? 9.084 6.901 -8.098 1.00 97.25 248 LEU A O 1
ATOM 1928 N N . HIS A 1 249 ? 10.060 5.089 -9.005 1.00 95.50 249 HIS A N 1
ATOM 1929 C CA . HIS A 1 249 ? 11.304 5.739 -9.392 1.00 95.50 249 HIS A CA 1
ATOM 1930 C C . HIS A 1 249 ? 11.545 5.485 -10.869 1.00 95.50 249 HIS A C 1
ATOM 1932 O O . HIS A 1 249 ? 11.368 4.359 -11.325 1.00 95.50 249 HIS A O 1
ATOM 1938 N N . ALA A 1 250 ? 11.931 6.518 -11.606 1.00 95.62 250 ALA A N 1
ATOM 1939 C CA . ALA A 1 250 ? 12.311 6.425 -13.005 1.00 95.62 250 ALA A CA 1
ATOM 1940 C C . ALA A 1 250 ? 13.769 6.863 -13.140 1.00 95.62 250 ALA A C 1
ATOM 1942 O O . ALA A 1 250 ? 14.113 7.955 -12.682 1.00 95.62 250 ALA A O 1
ATOM 1943 N N . PHE A 1 251 ? 14.596 6.015 -13.742 1.00 94.69 251 PHE A N 1
ATOM 1944 C CA . PHE A 1 251 ? 16.036 6.222 -13.850 1.00 94.69 251 PHE A CA 1
ATOM 1945 C C . PHE A 1 251 ? 16.463 6.475 -15.292 1.00 94.69 251 PHE A C 1
ATOM 1947 O O . PHE A 1 251 ? 15.958 5.820 -16.212 1.00 94.69 251 PHE A O 1
ATOM 1954 N N . ASP A 1 252 ? 17.408 7.396 -15.447 1.00 94.25 252 ASP A N 1
ATOM 1955 C CA . ASP A 1 252 ? 18.108 7.736 -16.684 1.00 94.25 252 ASP A CA 1
ATOM 1956 C C . ASP A 1 252 ? 17.222 8.200 -17.864 1.00 94.25 252 ASP A C 1
ATOM 1958 O O . ASP A 1 252 ? 16.522 9.212 -17.781 1.00 94.25 252 ASP A O 1
ATOM 1962 N N . ASN A 1 253 ? 17.306 7.540 -19.029 1.00 94.00 253 ASN A N 1
ATOM 1963 C CA . ASN A 1 253 ? 16.950 8.134 -20.318 1.00 94.00 253 ASN A CA 1
ATOM 1964 C C . ASN A 1 253 ? 15.478 7.970 -20.735 1.00 94.00 253 ASN A C 1
ATOM 1966 O O . ASN A 1 253 ? 15.156 7.321 -21.740 1.00 94.00 253 ASN A O 1
ATOM 1970 N N . TRP A 1 254 ? 14.581 8.588 -19.967 1.00 95.19 254 TRP A N 1
ATOM 1971 C CA . TRP A 1 254 ? 13.154 8.700 -20.289 1.00 95.19 254 TRP A CA 1
ATOM 1972 C C . TRP A 1 254 ? 12.870 9.890 -21.210 1.00 95.19 254 TRP A C 1
ATOM 1974 O O . TRP A 1 254 ? 13.201 11.024 -20.889 1.00 95.19 254 TRP A O 1
ATOM 1984 N N . GLU A 1 255 ? 12.183 9.646 -22.320 1.00 95.19 255 GLU A N 1
ATOM 1985 C CA . GLU A 1 255 ? 11.909 10.591 -23.412 1.00 95.19 255 GLU A CA 1
ATOM 1986 C C . GLU A 1 255 ? 10.393 10.718 -23.679 1.00 95.19 255 GLU A C 1
ATOM 1988 O O . GLU A 1 255 ? 9.934 10.834 -24.817 1.00 95.19 255 GLU A O 1
ATOM 1993 N N . GLY A 1 256 ? 9.582 10.680 -22.620 1.00 95.75 256 GLY A N 1
ATOM 1994 C CA . GLY A 1 256 ? 8.125 10.822 -22.674 1.00 95.75 256 GLY A CA 1
ATOM 1995 C C . GLY A 1 256 ? 7.342 9.519 -22.497 1.00 95.75 256 GLY A C 1
ATOM 1996 O O . GLY A 1 256 ? 6.105 9.563 -22.456 1.00 95.75 256 GLY A O 1
ATOM 1997 N N . GLU A 1 257 ? 8.019 8.374 -22.358 1.00 97.56 257 GLU A N 1
ATOM 1998 C CA . GLU A 1 257 ? 7.376 7.092 -22.066 1.00 97.56 257 GLU A CA 1
ATOM 1999 C C . GLU A 1 257 ? 6.631 7.142 -20.725 1.00 97.56 257 GLU A C 1
ATOM 2001 O O . GLU A 1 257 ? 6.944 7.923 -19.819 1.00 97.56 257 GLU A O 1
ATOM 2006 N N . LYS A 1 258 ? 5.595 6.310 -20.588 1.00 98.06 258 LYS A N 1
ATOM 2007 C CA . LYS A 1 258 ? 4.779 6.282 -19.372 1.00 98.06 258 LYS A CA 1
ATOM 2008 C C . LYS A 1 258 ? 5.222 5.210 -18.401 1.00 98.06 258 LYS A C 1
ATOM 2010 O O . LYS A 1 258 ? 5.484 4.079 -18.797 1.00 98.06 258 LYS A O 1
ATOM 2015 N N . LEU A 1 259 ? 5.149 5.554 -17.123 1.00 98.12 259 LEU A N 1
ATOM 2016 C CA . LEU A 1 259 ? 4.948 4.607 -16.033 1.00 98.12 259 LEU A CA 1
ATOM 2017 C C . LEU A 1 259 ? 3.458 4.443 -15.762 1.00 98.12 259 LEU A C 1
ATOM 2019 O O . LEU A 1 259 ? 2.702 5.416 -15.854 1.00 98.12 259 LEU A O 1
ATOM 2023 N N . TYR A 1 260 ? 3.032 3.238 -15.397 1.00 98.69 260 TYR A N 1
ATOM 2024 C CA . TYR A 1 260 ? 1.638 2.953 -15.083 1.00 98.69 260 TYR A CA 1
ATOM 2025 C C . TYR A 1 260 ? 1.472 1.952 -13.940 1.00 98.69 260 TYR A C 1
ATOM 2027 O O . TYR A 1 260 ? 2.348 1.137 -13.652 1.00 98.69 260 TYR A O 1
ATOM 2035 N N . VAL A 1 261 ? 0.292 2.016 -13.321 1.00 98.75 261 VAL A N 1
ATOM 2036 C CA . VAL A 1 261 ? -0.190 1.050 -12.330 1.00 98.75 261 VAL A CA 1
ATOM 2037 C C . VAL A 1 261 ? -1.542 0.519 -12.788 1.00 98.75 261 VAL A C 1
ATOM 2039 O O . VAL A 1 261 ? -2.425 1.291 -13.187 1.00 98.75 261 VAL A O 1
ATOM 2042 N N . GLN A 1 262 ? -1.708 -0.795 -12.714 1.00 98.69 262 GLN A N 1
ATOM 2043 C CA . GLN A 1 262 ? -2.936 -1.513 -13.014 1.00 98.69 262 GLN A CA 1
ATOM 2044 C C . GLN A 1 262 ? -3.428 -2.275 -11.784 1.00 98.69 262 GLN A C 1
ATOM 2046 O O . GLN A 1 262 ? -2.631 -2.742 -10.974 1.00 98.69 262 GLN A O 1
ATOM 2051 N N . VAL A 1 263 ? -4.748 -2.403 -11.677 1.00 98.25 263 VAL A N 1
ATOM 2052 C CA . VAL A 1 263 ? -5.414 -3.324 -10.751 1.00 98.25 263 VAL A CA 1
ATOM 2053 C C . VAL A 1 263 ? -6.306 -4.237 -11.577 1.00 98.25 263 VAL A C 1
ATOM 2055 O O . VAL A 1 263 ? -7.129 -3.738 -12.349 1.00 98.25 263 VAL A O 1
ATOM 2058 N N . ASN A 1 264 ? -6.124 -5.552 -11.447 1.00 97.25 264 ASN A N 1
ATOM 2059 C CA . ASN A 1 264 ? -6.833 -6.583 -12.214 1.00 97.25 264 ASN A CA 1
ATOM 2060 C C . ASN A 1 264 ? -6.798 -6.292 -13.731 1.00 97.25 264 ASN A C 1
ATOM 2062 O O . ASN A 1 264 ? -7.830 -6.243 -14.402 1.00 97.25 264 ASN A O 1
ATOM 2066 N N . GLY A 1 265 ? -5.608 -5.972 -14.254 1.00 97.56 265 GLY A N 1
ATOM 2067 C CA . GLY A 1 265 ? -5.378 -5.623 -15.664 1.00 97.56 265 GLY A CA 1
ATOM 2068 C C . GLY A 1 265 ? -5.917 -4.259 -16.122 1.00 97.56 265 GLY A C 1
ATOM 2069 O O . GLY A 1 265 ? -5.690 -3.857 -17.265 1.00 97.56 265 GLY A O 1
ATOM 2070 N N . LYS A 1 266 ? -6.610 -3.496 -15.265 1.00 98.06 266 LYS A N 1
ATOM 2071 C CA . LYS A 1 266 ? -7.122 -2.159 -15.602 1.00 98.06 266 LYS A CA 1
ATOM 2072 C C . LYS A 1 266 ? -6.181 -1.071 -15.104 1.00 98.06 266 LYS A C 1
ATOM 2074 O O . LYS A 1 266 ? -5.929 -0.966 -13.908 1.00 98.06 266 LYS A O 1
ATOM 2079 N N . GLN A 1 267 ? -5.735 -0.190 -15.998 1.00 98.38 267 GLN A N 1
ATOM 2080 C CA . GLN A 1 267 ? -4.915 0.966 -15.628 1.00 98.38 267 GLN A CA 1
ATOM 2081 C C . GLN A 1 267 ? -5.689 1.951 -14.742 1.00 98.38 267 GLN A C 1
ATOM 2083 O O . GLN A 1 267 ? -6.741 2.465 -15.127 1.00 98.38 267 GLN A O 1
ATOM 2088 N N . ILE A 1 268 ? -5.138 2.234 -13.562 1.00 98.44 268 ILE A N 1
ATOM 2089 C CA . ILE A 1 268 ? -5.717 3.133 -12.548 1.00 98.44 268 ILE A CA 1
ATOM 2090 C C . ILE A 1 268 ? -4.906 4.421 -12.379 1.00 98.44 268 ILE A C 1
ATOM 2092 O O . ILE A 1 268 ? -5.421 5.440 -11.906 1.00 98.44 268 ILE A O 1
ATOM 2096 N N . TRP A 1 269 ? -3.634 4.386 -12.774 1.00 98.62 269 TRP A N 1
ATOM 2097 C CA . TRP A 1 269 ? -2.707 5.504 -12.703 1.00 98.62 269 TRP A CA 1
ATOM 2098 C C . TRP A 1 269 ? -1.678 5.397 -13.829 1.00 98.62 269 TRP A C 1
ATOM 2100 O O . TRP A 1 269 ? -1.286 4.300 -14.219 1.00 98.62 269 TRP A O 1
ATOM 2110 N N . SER A 1 270 ? -1.244 6.544 -14.343 1.00 98.44 270 SER A N 1
ATOM 2111 C CA . SER A 1 270 ? -0.106 6.635 -15.254 1.00 98.44 270 SER A CA 1
ATOM 2112 C C . SER A 1 270 ? 0.504 8.026 -15.228 1.00 98.44 270 SER A C 1
ATOM 2114 O O . SER A 1 270 ? -0.218 9.006 -15.021 1.00 98.44 270 SER A O 1
ATOM 2116 N N . LYS A 1 271 ? 1.795 8.121 -15.533 1.00 97.62 271 LYS A N 1
ATOM 2117 C CA . LYS A 1 271 ? 2.519 9.385 -15.672 1.00 97.62 271 LYS A CA 1
ATOM 2118 C C . LYS A 1 271 ? 3.551 9.269 -16.792 1.00 97.62 271 LYS A C 1
ATOM 2120 O O . LYS A 1 271 ? 4.326 8.320 -16.795 1.00 97.62 271 LYS A O 1
ATOM 2125 N N . SER A 1 272 ? 3.569 10.237 -17.707 1.00 97.19 272 SER A N 1
ATOM 2126 C CA . SER A 1 272 ? 4.677 10.404 -18.655 1.00 97.19 272 SER A CA 1
ATOM 2127 C C . SER A 1 272 ? 5.907 10.931 -17.927 1.00 97.19 272 SER A C 1
ATOM 2129 O O . SER A 1 272 ? 5.806 11.891 -17.155 1.00 97.19 272 SER A O 1
ATOM 2131 N N . ILE A 1 273 ? 7.047 10.299 -18.174 1.00 95.50 273 ILE A N 1
ATOM 2132 C CA . ILE A 1 273 ? 8.335 10.678 -17.610 1.00 95.50 273 ILE A CA 1
ATOM 2133 C C . ILE A 1 273 ? 9.180 11.273 -18.726 1.00 95.50 273 ILE A C 1
ATOM 2135 O O . ILE A 1 273 ? 9.275 10.717 -19.811 1.00 95.50 273 ILE A O 1
ATOM 2139 N N . ASP A 1 274 ? 9.772 12.419 -18.439 1.00 90.88 274 ASP A N 1
ATOM 2140 C CA . ASP A 1 274 ? 10.714 13.108 -19.310 1.00 90.88 274 ASP A CA 1
ATOM 2141 C C . ASP A 1 274 ? 11.917 13.478 -18.443 1.00 90.88 274 ASP A C 1
ATOM 2143 O O . ASP A 1 274 ? 11.758 14.085 -17.376 1.00 90.88 274 ASP A O 1
ATOM 2147 N N . ASN A 1 275 ? 13.101 13.056 -18.864 1.00 81.31 275 ASN A N 1
ATOM 2148 C CA . ASN A 1 275 ? 14.347 13.265 -18.147 1.00 81.31 275 ASN A CA 1
ATOM 2149 C C . ASN A 1 275 ? 14.935 14.666 -18.365 1.00 81.31 275 ASN A C 1
ATOM 2151 O O . ASN A 1 275 ? 16.047 14.922 -17.929 1.00 81.31 275 ASN A O 1
ATOM 2155 N N . SER A 1 276 ? 14.203 15.610 -18.966 1.00 80.12 276 SER A N 1
ATOM 2156 C CA . SER A 1 276 ? 14.668 16.994 -19.147 1.00 80.12 276 SER A CA 1
ATOM 2157 C C . SER A 1 276 ? 15.028 17.735 -17.846 1.00 80.12 276 SER A C 1
ATOM 2159 O O . SER A 1 276 ? 15.676 18.785 -17.895 1.00 80.12 276 SER A O 1
ATOM 2161 N N . ARG A 1 277 ? 14.604 17.235 -16.674 1.00 75.94 277 ARG A N 1
ATOM 2162 C CA . ARG A 1 277 ? 14.872 17.820 -15.349 1.00 75.94 277 ARG A CA 1
ATOM 2163 C C . ARG A 1 277 ? 14.960 16.737 -14.272 1.00 75.94 277 ARG A C 1
ATOM 2165 O O . ARG A 1 277 ? 14.079 15.886 -14.195 1.00 75.94 277 ARG A O 1
ATOM 2172 N N . GLY A 1 278 ? 15.935 16.849 -13.373 1.00 77.31 278 GLY A N 1
ATOM 2173 C CA . GLY A 1 278 ? 16.061 15.975 -12.205 1.00 77.31 278 GLY A CA 1
ATOM 2174 C C . GLY A 1 278 ? 17.445 16.054 -11.570 1.00 77.31 278 GLY A C 1
ATOM 2175 O O . GLY A 1 278 ? 18.158 17.044 -11.732 1.00 77.31 278 GLY A O 1
ATOM 2176 N N . VAL A 1 279 ? 17.806 15.009 -10.833 1.00 83.81 279 VAL A N 1
ATOM 2177 C CA . VAL A 1 279 ? 19.143 14.801 -10.262 1.00 83.81 279 VAL A CA 1
ATOM 2178 C C . VAL A 1 279 ? 19.579 13.402 -10.681 1.00 83.81 279 VAL A C 1
ATOM 2180 O O . VAL A 1 279 ? 18.763 12.490 -10.621 1.00 83.81 279 VAL A O 1
ATOM 2183 N N . SER A 1 280 ? 20.827 13.237 -11.113 1.00 88.75 280 SER A N 1
ATOM 2184 C CA . SER A 1 280 ? 21.422 11.906 -11.286 1.00 88.75 280 SER A CA 1
ATOM 2185 C C . SER A 1 280 ? 21.746 11.352 -9.899 1.00 88.75 280 SER A C 1
ATOM 2187 O O . SER A 1 280 ? 22.583 11.903 -9.178 1.00 88.75 280 SER A O 1
ATOM 2189 N N . VAL A 1 281 ? 20.998 10.338 -9.473 1.00 87.06 281 VAL A N 1
ATOM 2190 C CA . VAL A 1 281 ? 21.126 9.690 -8.159 1.00 87.06 281 VAL A CA 1
ATOM 2191 C C . VAL A 1 281 ? 21.625 8.255 -8.323 1.00 87.06 281 VAL A C 1
ATOM 2193 O O . VAL A 1 281 ? 22.319 7.734 -7.444 1.00 87.06 281 VAL A O 1
ATOM 2196 N N . CYS A 1 282 ? 21.269 7.601 -9.426 1.00 86.06 282 CYS A N 1
ATOM 2197 C CA . CYS A 1 282 ? 21.490 6.186 -9.667 1.00 86.06 282 CYS A CA 1
ATOM 2198 C C . CYS A 1 282 ? 21.838 5.968 -11.143 1.00 86.06 282 CYS A C 1
ATOM 2200 O O . CYS A 1 282 ? 21.284 6.629 -12.004 1.00 86.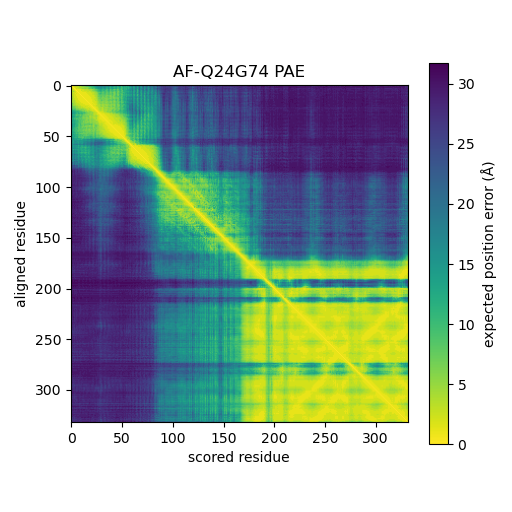06 282 CYS A O 1
ATOM 2202 N N . GLY A 1 283 ? 22.706 5.001 -11.444 1.00 85.75 283 GLY A N 1
ATOM 2203 C CA . GLY A 1 283 ? 23.005 4.661 -12.835 1.00 85.75 283 GLY A CA 1
ATOM 2204 C C . GLY A 1 283 ? 24.007 5.599 -13.497 1.00 85.75 283 GLY A C 1
ATOM 2205 O O . GLY A 1 283 ? 25.129 5.727 -13.000 1.00 85.75 283 GLY A O 1
ATOM 2206 N N . ASN A 1 284 ? 23.630 6.163 -14.645 1.00 84.50 284 ASN A N 1
ATOM 2207 C CA . ASN A 1 284 ? 24.492 7.006 -15.470 1.00 84.50 284 ASN A CA 1
ATOM 2208 C C . ASN A 1 284 ? 24.350 8.495 -15.093 1.00 84.50 284 ASN A C 1
ATOM 2210 O O . ASN A 1 284 ? 23.539 8.881 -14.255 1.00 84.50 284 ASN A O 1
ATOM 2214 N N . ASP A 1 285 ? 25.101 9.369 -15.773 1.00 83.81 285 ASP A N 1
ATOM 2215 C CA . ASP A 1 285 ? 25.046 10.832 -15.588 1.00 83.81 285 ASP A CA 1
ATOM 2216 C C . ASP A 1 285 ? 23.749 11.484 -16.141 1.00 83.81 285 ASP A C 1
ATOM 2218 O O . ASP A 1 285 ? 23.733 12.665 -16.497 1.00 83.81 285 ASP A O 1
ATOM 2222 N N . GLN A 1 286 ? 22.652 10.727 -16.249 1.00 87.81 286 GLN A N 1
ATOM 2223 C CA . GLN A 1 286 ? 21.341 11.202 -16.695 1.00 87.81 286 GLN A CA 1
ATOM 2224 C C . GLN A 1 286 ? 20.442 11.549 -15.503 1.00 87.81 286 GLN A C 1
ATOM 2226 O O . GLN A 1 286 ? 20.675 11.130 -14.372 1.00 87.81 286 GLN A O 1
ATOM 2231 N N . PHE A 1 287 ? 19.417 12.370 -15.735 1.00 91.25 287 PHE A N 1
ATOM 2232 C CA . PHE A 1 287 ? 18.528 12.800 -14.660 1.00 91.25 287 PHE A CA 1
ATOM 2233 C C . PHE A 1 287 ? 17.507 11.727 -14.284 1.00 91.25 287 PHE A C 1
ATOM 2235 O O . PHE A 1 287 ? 16.721 11.288 -15.120 1.00 91.25 287 PHE A O 1
ATOM 2242 N N . ASP A 1 288 ? 17.434 11.421 -12.990 1.00 92.25 288 ASP A N 1
ATOM 2243 C CA . ASP A 1 288 ? 16.415 10.546 -12.428 1.00 92.25 288 ASP A CA 1
ATOM 2244 C C . ASP A 1 288 ? 15.202 11.341 -11.934 1.00 92.25 288 ASP A C 1
ATOM 2246 O O . ASP A 1 288 ? 15.310 12.462 -11.414 1.00 92.25 288 ASP A O 1
ATOM 2250 N N . GLN A 1 289 ? 14.027 10.714 -12.011 1.00 93.00 289 GLN A N 1
ATOM 2251 C CA . GLN A 1 289 ? 12.834 11.139 -11.284 1.00 93.00 289 GLN A CA 1
ATOM 2252 C C . GLN A 1 289 ? 12.547 10.163 -10.140 1.00 93.00 289 GLN A C 1
ATOM 2254 O O . GLN A 1 289 ? 11.911 9.122 -10.306 1.00 93.00 289 GLN A O 1
ATOM 2259 N N . ILE A 1 290 ? 12.992 10.543 -8.948 1.00 90.94 290 ILE A N 1
ATOM 2260 C CA . ILE A 1 290 ? 12.811 9.789 -7.704 1.00 90.94 290 ILE A CA 1
ATOM 2261 C C . ILE A 1 290 ? 11.532 10.259 -6.991 1.00 90.94 290 ILE A C 1
ATOM 2263 O O . ILE A 1 290 ? 11.139 11.422 -7.104 1.00 90.94 290 ILE A O 1
ATOM 2267 N N . ASN A 1 291 ? 10.907 9.375 -6.205 1.00 92.19 291 ASN A N 1
ATOM 2268 C CA . ASN A 1 291 ? 9.780 9.695 -5.321 1.00 92.19 291 ASN A CA 1
ATOM 2269 C C . ASN A 1 291 ? 8.491 10.110 -6.061 1.00 92.19 291 ASN A C 1
ATOM 2271 O O . ASN A 1 291 ? 7.784 11.048 -5.676 1.00 92.19 291 ASN A O 1
ATOM 2275 N N . ILE A 1 292 ? 8.175 9.420 -7.159 1.00 95.69 292 ILE A N 1
ATOM 2276 C CA . ILE A 1 292 ? 6.938 9.627 -7.913 1.00 95.69 292 ILE A CA 1
ATOM 2277 C C . ILE A 1 292 ? 5.800 8.923 -7.173 1.00 95.69 292 ILE A C 1
ATOM 2279 O O . ILE A 1 292 ? 5.575 7.726 -7.333 1.00 95.69 292 ILE A O 1
ATOM 2283 N N . LYS A 1 293 ? 5.064 9.680 -6.361 1.00 97.81 293 LYS A N 1
ATOM 2284 C CA . LYS A 1 293 ? 3.964 9.140 -5.557 1.00 97.81 293 LYS A CA 1
ATOM 2285 C C . LYS A 1 293 ? 2.694 8.919 -6.367 1.00 97.81 293 LYS A C 1
ATOM 2287 O O . LYS A 1 293 ? 2.320 9.746 -7.206 1.00 97.81 293 LYS A O 1
ATOM 2292 N N . PHE A 1 294 ? 1.969 7.862 -6.024 1.00 98.25 294 PHE A N 1
ATOM 2293 C CA . PHE A 1 294 ? 0.597 7.655 -6.464 1.00 98.25 294 PHE A CA 1
ATOM 2294 C C . PHE A 1 294 ? -0.295 7.215 -5.299 1.00 98.25 294 PHE A C 1
ATOM 2296 O O . PHE A 1 294 ? 0.150 6.576 -4.351 1.00 98.25 294 PHE A O 1
ATOM 2303 N N . GLU A 1 295 ? -1.577 7.560 -5.389 1.00 98.44 295 GLU A N 1
ATOM 2304 C CA . GLU A 1 295 ? -2.628 7.070 -4.499 1.00 98.44 295 GLU A CA 1
ATOM 2305 C C . GLU A 1 295 ? -3.924 6.936 -5.302 1.00 98.44 295 GLU A C 1
ATOM 2307 O O . GLU A 1 295 ? -4.288 7.827 -6.083 1.00 98.44 295 GLU A O 1
ATOM 2312 N N . LYS A 1 296 ? -4.617 5.808 -5.134 1.00 98.44 296 LYS A N 1
ATOM 2313 C CA . LYS A 1 296 ? -5.911 5.533 -5.756 1.00 98.44 296 LYS A CA 1
ATOM 2314 C C . LYS A 1 296 ? -6.834 4.803 -4.794 1.00 98.44 296 LYS A C 1
ATOM 2316 O O . LYS A 1 296 ? -6.448 3.825 -4.164 1.00 98.44 296 LYS A O 1
ATOM 2321 N N . ILE A 1 297 ? -8.076 5.275 -4.741 1.00 98.25 297 ILE A N 1
ATOM 2322 C CA . ILE A 1 297 ? -9.186 4.632 -4.038 1.00 98.25 297 ILE A CA 1
ATOM 2323 C C . ILE A 1 297 ? -10.108 4.033 -5.094 1.00 98.25 297 ILE A C 1
ATOM 2325 O O . ILE A 1 297 ? -10.522 4.737 -6.018 1.00 98.25 297 ILE A O 1
ATOM 2329 N N . LEU A 1 298 ? -10.425 2.748 -4.962 1.00 97.94 298 LEU A N 1
ATOM 2330 C CA . LEU A 1 298 ? -11.241 2.004 -5.919 1.00 97.94 298 LEU A CA 1
ATOM 2331 C C . LEU A 1 298 ? -12.382 1.298 -5.188 1.00 97.94 298 LEU A C 1
ATOM 2333 O O . LEU A 1 298 ? -12.215 0.844 -4.057 1.00 97.94 298 LEU A O 1
ATOM 2337 N N . LEU A 1 299 ? -13.537 1.202 -5.848 1.00 97.69 299 LEU A N 1
ATOM 2338 C CA . LEU A 1 299 ? -14.594 0.284 -5.430 1.00 97.69 299 LEU A CA 1
ATOM 2339 C C . LEU A 1 299 ? -14.145 -1.128 -5.799 1.00 97.69 299 LEU A C 1
ATOM 2341 O O . LEU A 1 299 ? -13.935 -1.417 -6.978 1.00 97.69 299 LEU A O 1
ATOM 2345 N N . ASN A 1 300 ? -13.966 -1.966 -4.790 1.00 96.25 300 ASN A N 1
ATOM 2346 C CA . ASN A 1 300 ? -13.611 -3.366 -4.937 1.00 96.25 300 ASN A CA 1
ATOM 2347 C C . ASN A 1 300 ? -14.030 -4.089 -3.653 1.00 96.25 300 ASN A C 1
ATOM 2349 O O . ASN A 1 300 ? -13.948 -3.513 -2.569 1.00 96.25 300 ASN A O 1
ATOM 2353 N N . SER A 1 301 ? -14.535 -5.303 -3.806 1.00 96.12 301 SER A N 1
ATOM 2354 C CA . SER A 1 301 ? -14.940 -6.184 -2.709 1.00 96.12 301 SER A CA 1
ATOM 2355 C C . SER A 1 301 ? -14.466 -7.614 -2.963 1.00 96.12 301 SER A C 1
ATOM 2357 O O . SER A 1 301 ? -15.021 -8.557 -2.402 1.00 96.12 301 SER A O 1
ATOM 2359 N N . ASP A 1 302 ? -13.516 -7.782 -3.883 1.00 96.88 302 ASP A N 1
ATOM 2360 C CA . ASP A 1 302 ? -12.981 -9.087 -4.233 1.00 96.88 302 ASP A CA 1
ATOM 2361 C C . ASP A 1 302 ? -12.029 -9.523 -3.116 1.00 96.88 302 ASP A C 1
ATOM 2363 O O . ASP A 1 302 ? -11.317 -8.712 -2.527 1.00 96.88 302 ASP A O 1
ATOM 2367 N N . ASN A 1 303 ? -11.994 -10.816 -2.812 1.00 95.19 303 ASN A N 1
ATOM 2368 C CA . ASN A 1 303 ? -11.071 -11.353 -1.809 1.00 95.19 303 ASN A CA 1
ATOM 2369 C C . ASN A 1 303 ? -9.620 -11.448 -2.321 1.00 95.19 303 ASN A C 1
ATOM 2371 O O . ASN A 1 303 ? -8.720 -11.796 -1.558 1.00 95.19 303 ASN A O 1
ATOM 2375 N N . GLU A 1 304 ? -9.399 -11.171 -3.606 1.00 96.00 304 GLU A N 1
ATOM 2376 C CA . GLU A 1 304 ? -8.101 -11.184 -4.265 1.00 96.00 304 GLU A CA 1
ATOM 2377 C C . GLU A 1 304 ? -7.994 -9.993 -5.223 1.00 96.00 304 GLU A C 1
ATOM 2379 O O . GLU A 1 304 ? -8.932 -9.699 -5.968 1.00 96.00 304 GLU A O 1
ATOM 2384 N N . ILE A 1 305 ? -6.839 -9.324 -5.228 1.00 96.56 305 ILE A N 1
ATOM 2385 C CA . ILE A 1 305 ? -6.509 -8.311 -6.234 1.00 96.56 305 ILE A CA 1
ATOM 2386 C C . ILE A 1 305 ? -5.104 -8.537 -6.785 1.00 96.56 305 ILE A C 1
ATOM 2388 O O . ILE A 1 305 ? -4.159 -8.817 -6.047 1.00 96.56 305 ILE A O 1
ATOM 2392 N N . GLU A 1 306 ? -4.953 -8.352 -8.089 1.00 97.56 306 GLU A N 1
ATOM 2393 C CA . GLU A 1 306 ? -3.666 -8.291 -8.767 1.00 97.56 306 GLU A CA 1
ATOM 2394 C C . GLU A 1 306 ? -3.279 -6.829 -8.981 1.00 97.56 306 GLU A C 1
ATOM 2396 O O . GLU A 1 306 ? -4.041 -6.052 -9.560 1.00 97.56 306 GLU A O 1
ATOM 2401 N N . VAL A 1 307 ? -2.085 -6.452 -8.531 1.00 98.00 307 VAL A N 1
ATOM 2402 C CA . VAL A 1 307 ? -1.501 -5.134 -8.776 1.00 98.00 307 VAL A CA 1
ATOM 2403 C C . VAL A 1 307 ? -0.301 -5.294 -9.691 1.00 98.00 307 VAL A C 1
ATOM 2405 O O . VAL A 1 307 ? 0.629 -6.029 -9.364 1.00 98.00 307 VAL A O 1
ATOM 2408 N N . THR A 1 308 ? -0.301 -4.559 -10.802 1.00 98.56 308 THR A N 1
ATOM 2409 C CA . THR A 1 308 ? 0.773 -4.590 -11.800 1.00 98.56 308 THR A CA 1
ATOM 2410 C C . THR A 1 308 ? 1.354 -3.204 -12.017 1.00 98.56 308 THR A C 1
ATOM 2412 O O . THR A 1 308 ? 0.637 -2.241 -12.292 1.00 98.56 308 THR A O 1
ATOM 2415 N N . PHE A 1 309 ? 2.675 -3.124 -11.949 1.00 98.56 309 PHE A N 1
ATOM 2416 C CA . PHE A 1 309 ? 3.476 -1.951 -12.262 1.00 98.56 309 PHE A CA 1
ATOM 2417 C C . PHE A 1 309 ? 4.221 -2.197 -13.565 1.00 98.56 309 PHE A C 1
ATOM 2419 O O . PHE A 1 309 ? 4.797 -3.270 -13.752 1.00 98.56 309 PHE A O 1
ATOM 2426 N N . GLY A 1 310 ? 4.241 -1.207 -14.450 1.00 98.25 310 GLY A N 1
ATOM 2427 C CA . GLY A 1 310 ? 4.922 -1.338 -15.731 1.00 98.25 310 GLY A CA 1
ATOM 2428 C C . GLY A 1 310 ? 5.268 -0.005 -16.371 1.00 98.25 310 GLY A C 1
ATOM 2429 O O . GLY A 1 310 ? 4.904 1.068 -15.876 1.00 98.25 310 GLY A O 1
ATOM 2430 N N . SER A 1 311 ? 5.962 -0.096 -17.503 1.00 98.38 311 SER A N 1
ATOM 2431 C CA . SER A 1 311 ? 6.322 1.048 -18.330 1.00 98.38 311 SER A CA 1
ATOM 2432 C C . SER A 1 311 ? 6.017 0.820 -19.815 1.00 98.38 311 SER A C 1
ATOM 2434 O O . SER A 1 311 ? 5.803 -0.309 -20.259 1.00 98.38 311 SER A O 1
ATOM 2436 N N . GLU A 1 312 ? 5.992 1.904 -20.590 1.00 98.19 312 GLU A N 1
ATOM 2437 C CA . GLU A 1 312 ? 5.966 1.878 -22.061 1.00 98.19 312 GLU A CA 1
ATOM 2438 C C . GLU A 1 312 ? 7.388 1.873 -22.676 1.00 98.19 312 GLU A C 1
ATOM 2440 O O . GLU A 1 312 ? 7.528 2.071 -23.886 1.00 98.19 312 GLU A O 1
ATOM 2445 N N . LEU A 1 313 ? 8.442 1.658 -21.871 1.00 97.62 313 LEU A N 1
ATOM 2446 C CA . LEU A 1 313 ? 9.829 1.655 -22.343 1.00 97.62 313 LEU A CA 1
ATOM 2447 C C . LEU A 1 313 ? 10.068 0.581 -23.412 1.00 97.62 313 LEU A C 1
ATOM 2449 O O . LEU A 1 313 ? 9.539 -0.530 -23.361 1.00 97.62 313 LEU A O 1
ATOM 2453 N N . LYS A 1 314 ? 10.932 0.915 -24.374 1.00 95.88 314 LYS A N 1
ATOM 2454 C CA . LYS A 1 314 ? 11.439 0.002 -25.418 1.00 95.88 314 LYS A CA 1
ATOM 2455 C C . LYS A 1 314 ? 12.970 0.034 -25.506 1.00 95.88 314 LYS A C 1
ATOM 2457 O O . LYS A 1 314 ? 13.533 -0.173 -26.577 1.00 95.88 314 LYS A O 1
ATOM 2462 N N . LYS A 1 315 ? 13.618 0.350 -24.384 1.00 95.06 315 LYS A N 1
ATOM 2463 C CA . LYS A 1 315 ? 15.067 0.543 -24.236 1.00 95.06 315 LYS A CA 1
ATOM 2464 C C . LYS A 1 315 ? 15.659 -0.525 -23.318 1.00 95.06 315 LYS A C 1
ATOM 2466 O O . LYS A 1 315 ? 14.912 -1.190 -22.592 1.00 95.06 315 LYS A O 1
ATOM 2471 N N . ASP A 1 316 ? 16.979 -0.686 -23.342 1.00 96.69 316 ASP A N 1
ATOM 2472 C CA . ASP A 1 316 ? 17.658 -1.536 -22.366 1.00 96.69 316 ASP A CA 1
ATOM 2473 C C . ASP A 1 316 ? 17.480 -0.969 -20.947 1.00 96.69 316 ASP A C 1
ATOM 2475 O O . ASP A 1 316 ? 17.381 0.243 -20.755 1.00 96.69 316 ASP A O 1
ATOM 2479 N N . SER A 1 317 ? 17.432 -1.842 -19.939 1.00 96.06 317 SER A N 1
ATOM 2480 C CA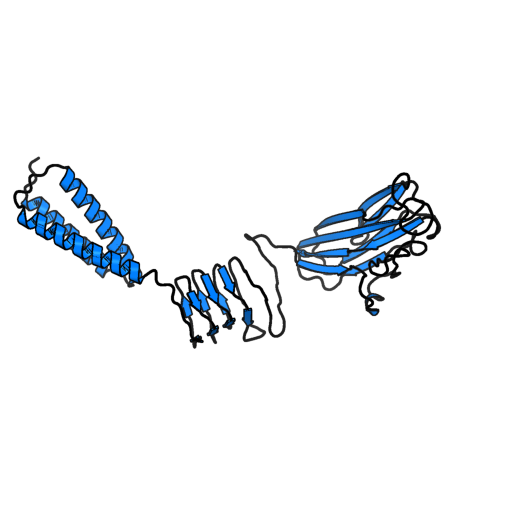 . SER A 1 317 ? 17.298 -1.422 -18.537 1.00 96.06 317 SER A CA 1
ATOM 2481 C C . SER A 1 317 ? 18.467 -0.578 -18.018 1.00 96.06 317 SER A C 1
ATOM 2483 O O . SER A 1 317 ? 18.313 0.116 -17.015 1.00 96.06 317 SER A O 1
ATOM 2485 N N . CYS A 1 318 ? 19.626 -0.632 -18.671 1.00 95.00 318 CYS A N 1
ATOM 2486 C CA . CYS A 1 318 ? 20.764 0.235 -18.387 1.00 95.00 318 CYS A CA 1
ATOM 2487 C C . CYS A 1 318 ? 20.680 1.605 -19.074 1.00 95.00 318 CYS A C 1
ATOM 2489 O O . CYS A 1 318 ? 21.446 2.498 -18.719 1.00 95.00 318 CYS A O 1
ATOM 2491 N N . ASP A 1 319 ? 19.767 1.780 -20.033 1.00 95.25 319 ASP A N 1
ATOM 2492 C CA . ASP A 1 319 ? 19.516 3.071 -20.680 1.00 95.25 319 ASP A CA 1
ATOM 2493 C C . ASP A 1 319 ? 18.364 3.814 -20.000 1.00 95.25 319 ASP A C 1
ATOM 2495 O O . ASP A 1 319 ? 18.442 5.021 -19.790 1.00 95.25 319 ASP A O 1
ATOM 2499 N N . ALA A 1 320 ? 17.282 3.102 -19.677 1.00 95.81 320 ALA A N 1
ATOM 2500 C CA . ALA A 1 320 ? 16.138 3.630 -18.945 1.00 95.81 320 ALA A CA 1
ATOM 2501 C C . ALA A 1 320 ? 15.469 2.507 -18.153 1.00 95.81 320 ALA A C 1
ATOM 2503 O O . ALA A 1 320 ? 15.226 1.412 -18.667 1.00 95.81 320 ALA A O 1
ATOM 2504 N N . SER A 1 321 ? 15.151 2.775 -16.891 1.00 97.00 321 SER A N 1
ATOM 2505 C CA . SER A 1 321 ? 14.555 1.771 -16.007 1.00 97.00 321 SER A CA 1
ATOM 2506 C C . SER A 1 321 ? 13.652 2.382 -14.951 1.00 97.00 321 SER A C 1
ATOM 2508 O O . SER A 1 321 ? 13.562 3.605 -14.819 1.00 97.00 321 SER A O 1
ATOM 2510 N N . TYR A 1 322 ? 12.963 1.527 -14.196 1.00 97.31 322 TYR A N 1
ATOM 2511 C CA . TYR A 1 322 ? 12.145 1.950 -13.069 1.00 97.31 322 TYR A CA 1
ATOM 2512 C C . TYR A 1 322 ? 12.249 1.019 -11.862 1.00 97.31 322 TYR A C 1
ATOM 2514 O O . TYR A 1 322 ? 12.706 -0.120 -11.961 1.00 97.31 322 TYR A O 1
ATOM 2522 N N . ALA A 1 323 ? 11.806 1.523 -10.713 1.00 96.81 323 ALA A N 1
ATOM 2523 C CA . ALA A 1 323 ? 11.619 0.753 -9.490 1.00 96.81 323 ALA A CA 1
ATOM 2524 C C . ALA A 1 323 ? 10.305 1.122 -8.800 1.00 96.81 323 ALA A C 1
ATOM 2526 O O . ALA A 1 323 ? 9.737 2.191 -9.051 1.00 96.81 323 ALA A O 1
ATOM 2527 N N . ILE A 1 324 ? 9.860 0.236 -7.914 1.00 97.19 324 ILE A N 1
ATOM 2528 C CA . ILE A 1 324 ? 8.725 0.443 -7.018 1.00 97.19 324 ILE A CA 1
ATOM 2529 C C . ILE A 1 324 ? 9.187 0.372 -5.566 1.00 97.19 324 ILE A C 1
ATOM 2531 O O . ILE A 1 324 ? 10.080 -0.413 -5.241 1.00 97.19 324 ILE A O 1
ATOM 2535 N N . ASP A 1 325 ? 8.560 1.180 -4.721 1.00 95.12 325 ASP A N 1
ATOM 2536 C CA . ASP A 1 325 ? 8.872 1.299 -3.302 1.00 95.12 325 ASP A CA 1
ATOM 2537 C C . ASP A 1 325 ? 7.633 1.716 -2.489 1.00 95.12 325 ASP A C 1
ATOM 2539 O O . ASP A 1 325 ? 6.678 2.264 -3.053 1.00 95.12 325 ASP A O 1
ATOM 2543 N N . ASP A 1 326 ? 7.633 1.458 -1.181 1.00 94.50 326 ASP A N 1
ATOM 2544 C CA . ASP A 1 326 ? 6.555 1.791 -0.235 1.00 94.50 326 ASP A CA 1
ATOM 2545 C C . ASP A 1 326 ? 5.144 1.401 -0.735 1.00 94.50 326 ASP A C 1
ATOM 2547 O O . ASP A 1 326 ? 4.202 2.205 -0.702 1.00 94.50 326 ASP A O 1
ATOM 2551 N N . ILE A 1 327 ? 4.955 0.182 -1.258 1.00 96.38 327 ILE A N 1
ATOM 2552 C CA . ILE A 1 327 ? 3.638 -0.228 -1.770 1.00 96.38 327 ILE A CA 1
ATOM 2553 C C . ILE A 1 327 ? 2.713 -0.548 -0.600 1.00 96.38 327 ILE A C 1
ATOM 2555 O O . ILE A 1 327 ? 2.919 -1.502 0.145 1.00 96.38 327 ILE A O 1
ATOM 2559 N N . ILE A 1 328 ? 1.657 0.250 -0.457 1.00 96.50 328 ILE A N 1
ATOM 2560 C CA . ILE A 1 328 ? 0.692 0.158 0.635 1.00 96.50 328 ILE A CA 1
ATOM 2561 C C . ILE A 1 328 ? -0.674 -0.226 0.080 1.00 96.50 328 ILE A C 1
ATOM 2563 O O . ILE A 1 328 ? -1.263 0.511 -0.718 1.00 96.50 328 ILE A O 1
ATOM 2567 N N . LEU A 1 329 ? -1.214 -1.337 0.582 1.00 96.69 329 LEU A N 1
ATOM 2568 C CA . LEU A 1 329 ? -2.604 -1.728 0.376 1.00 96.69 329 LEU A CA 1
ATOM 2569 C C . LEU A 1 329 ? -3.393 -1.553 1.671 1.00 96.69 329 LEU A C 1
ATOM 2571 O O . LEU A 1 329 ? -3.008 -2.034 2.735 1.00 96.69 329 LEU A O 1
ATOM 2575 N N . SER A 1 330 ? -4.532 -0.877 1.588 1.00 96.06 330 SER A N 1
ATOM 2576 C CA . SER A 1 330 ? -5.492 -0.767 2.686 1.00 96.06 330 SER A CA 1
ATOM 2577 C C . SER A 1 330 ? -6.915 -1.019 2.207 1.00 96.06 330 SER A C 1
ATOM 2579 O O . SER A 1 330 ? -7.232 -0.752 1.049 1.00 96.06 330 SER A O 1
ATOM 2581 N N . VAL A 1 331 ? -7.793 -1.455 3.108 1.00 94.75 331 VAL A N 1
ATOM 2582 C CA . VAL A 1 331 ? -9.212 -1.724 2.816 1.00 94.75 331 VAL A CA 1
ATOM 2583 C C . VAL A 1 331 ? -10.141 -1.070 3.834 1.00 94.75 331 VAL A C 1
ATOM 2585 O O . VAL A 1 331 ? -9.694 -0.717 4.929 1.00 94.75 331 VAL A O 1
ATOM 2588 N N . ARG A 1 332 ? -11.417 -0.875 3.484 1.00 92.19 332 ARG A N 1
ATOM 2589 C CA . ARG A 1 332 ? -12.450 -0.413 4.426 1.00 92.19 332 ARG A CA 1
ATOM 2590 C C . ARG A 1 332 ? -13.879 -0.802 4.054 1.00 92.19 332 ARG A C 1
ATOM 2592 O O . ARG A 1 332 ? -14.153 -1.068 2.854 1.00 92.19 332 ARG A O 1
#

Radius of gyration: 36.07 Å; Cα contacts (8 Å, |Δi|>4): 641; chains: 1; bounding box: 85×59×89 Å

Solvent-accessible surface area (backbone atoms only — not comparable to full-atom values): 18214 Å² total; per-residue (Å²): 134,89,76,54,72,68,57,56,55,50,50,51,55,51,51,52,51,53,50,52,53,60,40,68,71,39,94,46,74,68,56,26,51,54,52,46,53,53,50,51,54,54,51,51,52,54,51,52,53,52,63,72,66,69,67,84,71,91,49,69,65,61,54,52,52,53,54,52,52,53,51,53,53,47,52,55,52,49,54,55,50,63,65,63,72,58,68,52,74,37,94,50,77,42,80,37,90,48,76,46,80,37,84,51,54,34,43,32,50,31,39,39,27,79,29,46,37,40,32,73,32,42,46,36,30,52,34,42,34,28,41,24,47,40,31,42,34,44,45,32,51,33,50,37,52,76,48,80,89,48,61,78,50,70,78,48,60,78,51,64,85,43,84,51,62,82,79,65,77,85,78,92,69,57,63,60,96,86,39,74,42,78,42,79,74,47,76,45,51,59,65,71,87,63,74,79,56,73,80,53,38,78,52,78,44,76,35,55,43,94,86,38,90,84,54,28,24,42,24,24,68,60,60,25,25,55,58,61,38,32,36,67,50,66,82,45,72,94,38,56,27,38,37,44,34,30,31,32,33,41,33,23,65,38,85,53,44,35,42,38,35,24,50,73,88,40,78,79,47,72,46,71,36,56,32,92,61,66,52,60,72,44,79,58,98,32,24,19,48,71,75,46,70,49,75,49,76,46,85,44,62,63,46,55,50,40,40,38,37,38,40,64,49,92,55,56,23,76,51,22,16,30,27,43,31,50,40,32,39,27,35,62

pLDDT: mean 73.81, std 18.45, range [35.59, 98.75]

Foldseek 3Di:
DDDDPVNVVVVVVVLVVVLVVCLVPDPDPVSSVVSNVVSVVVVVVVVVVVVVVPDPPVCVPVVVVVVVVVVVVVVVVVVVVVVVPDAPEAPDEDEAEDEAEAADEHAHAEYAYAEEYHYAEEYHYAEYEYLEYEYAEYHYAEYEYPDPPGDYDYNYDYDYPDYDYPPDDDDLFDDDPNRTDWDWDDWFFVQDPPPVCVPFKPAADWDDAPPCNRRIFGKDAQGAFADKIKGKQAQARFFFKKKKKWWKKKAAAFCQKKKFKDKPNHTPDMDTDHQPDAQHRHADRTHMDGGHMDMDMDGDGDRMMMMMIGIPGPDGSNRMIMTIRGIIMIGD

Mean predicted aligned error: 17.69 Å

Secondary structure (DSSP, 8-state):
----HHHHHHHHHHHHHHHHHHHHT-SSHHHHHHHHHHHHHHHHHHHHHHHHTT---S-HHHHHHHHHHHHHHHHHHHHHHHTTS--EEE-S-EEESS-EEE-S-EEEEEEEEEEEEEESSEEEEEEEEEEEEEESEEEEEEEEESSTT---EE-S-EEES-B--SS----S--EETTEEPPEEEEEE---S--GGGGGTBS---EE--TT-TT--EEE-TTT-SS--EEEEE-SPPS-SEEEEEEEEEEEE--EEEEEEEEETTEEEEEEEEETTS-B--SSSSSPBEEEEEEEEEEE---S-EEEEEEE---S-TTTEEEEEEEEEEEE-

Sequence (332 aa):
MKISTITIAKIFVLLALLCFTNVQAAQNPSQKLNKLSGSIKALAIIINDAFNSRVKLGNLAILKQLKKQLVEIRQESDSSQEAAAKIINMNKDTLIQGQMIVKKDSKIDKVIAKDNILISENLYSKTTESTRIQTNDLYINSIHSLNSEDSIIIAGKIVTKKLTAGDKANIAALKVNGQTQWSLIEHEDFESHNANQSGQWSLLQQNSCQNLIQNKFNGGYCKVSSQQITKVFKDLPEHTQIKLSGTLHAFDNWEGEKLYVQVNGKQIWSKSIDNSRGVSVCGNDQFDQINIKFEKILLNSDNEIEVTFGSELKKDSCDASYAIDDIILSVR

Organism: Tetrahymena thermophila (strain SB210) (NCBI:txid312017)